Protein AF-A0ABD3TRI9-F1 (afdb_monomer)

Secondary structure (DSSP, 8-state):
-----PPPP-------HHHHHHHHHHHHTS-------PPP-------GGGS-SS-B--TT--STGGGGPBP--------TT--S---GGG-TTTSS---TT---SSHHHHHHHSSS--SS-SEEEETTTEEEEEEE-S-STT-EE-SS-EE-PPPPB---TTT-S--S--BS----HHHHHHHHHHHHT---EEEE----PPP-S-TTSS--SB--------S--

Foldseek 3Di:
DDDDDDDDDDDDDDPDDVVVVVVVVVVVPDPPPPPPDDDPPDDDDDDLVRFAPQWDADPPDPDDDCPRTDAGHQQFQDDLLDADFFALVRRVPPSHGDDQPDDDPALSRVLSSPLPPDRQDQWRFALVRATRAGEAECLDPPWFAPAQDIDDDDDFDDPCPPPDSHDDDGDDDDCDRRNSRHVVCVVVVIHYRYHYDDPDDDDDDDPPPDPDRHPHDRDDDDPDD

Sequence (225 aa):
MVGQKGKKAFLPRWQGSLELTLLLLWLSEWPNILIIGGSPKVNHFIHNQDRPDKAFTTDRAKKTRNANACSGKIFVTVPLDHFGPITPENDPERKLGVLVGETWKDRMECRQWGPHFPHVAGIFGQSEHGAQSVALSGGYEDDEDHGEWFLYTRSGERDLSRNKRINKKQSSETFFKFNVALRVSCRHGYPVRVVRNIVELPYEEDFDKRKITTKARP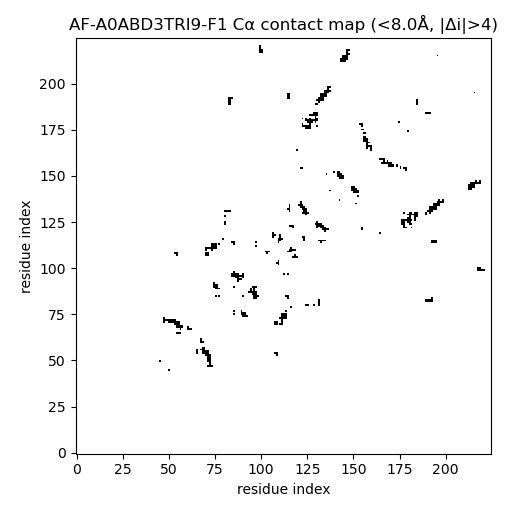CQMNSEY

pLDDT: mean 70.58, std 22.27, range [25.08, 96.69]

Radius of gyration: 26.18 Å; Cα contacts (8 Å, |Δi|>4): 296; chains: 1; bounding box: 77×71×52 Å

Organism: NCBI:txid265156

Nearest PDB structures (foldseek):
  3f8j-assembly1_B  TM=8.862E-01  e=3.479E-09  Mus musculus
  2zo0-assembly1_B  TM=8.859E-01  e=9.805E-09  Mus musculus
  2zkf-assembly1_A  TM=8.721E-01  e=3.580E-08  Mus musculus
  3clz-assembly3_C  TM=8.797E-01  e=4.076E-08  Homo sapiens
  2zkg-assembly3_C  TM=8.264E-01  e=3.454E-07  Mus musculus

Structure (mmCIF, N/CA/C/O backbone):
data_AF-A0ABD3TRI9-F1
#
_entry.id   AF-A0ABD3TRI9-F1
#
loop_
_atom_site.group_PDB
_atom_site.id
_atom_site.type_symbol
_atom_site.label_atom_id
_atom_site.label_alt_id
_atom_site.label_comp_id
_atom_site.label_asym_id
_atom_site.label_entity_id
_atom_site.label_seq_id
_atom_site.pdbx_PDB_ins_code
_atom_site.Cartn_x
_atom_site.Cartn_y
_atom_site.Cartn_z
_atom_site.occupancy
_atom_site.B_iso_or_equiv
_atom_site.auth_seq_id
_atom_site.auth_comp_id
_atom_site.auth_asym_id
_atom_site.auth_atom_id
_atom_site.pdbx_PDB_model_num
ATOM 1 N N . MET A 1 1 ? 54.088 -41.546 12.096 1.00 36.91 1 MET A N 1
ATOM 2 C CA . MET A 1 1 ? 52.663 -41.660 12.490 1.00 36.91 1 MET A CA 1
ATOM 3 C C . MET A 1 1 ? 52.639 -41.574 14.011 1.00 36.91 1 MET A C 1
ATOM 5 O O . MET A 1 1 ? 53.376 -42.333 14.605 1.00 36.91 1 MET A O 1
ATOM 9 N N . VAL A 1 2 ? 51.984 -40.670 14.737 1.00 36.06 2 VAL A N 1
ATOM 10 C CA . VAL A 1 2 ? 50.923 -39.677 14.508 1.00 36.06 2 VAL A CA 1
ATOM 11 C C . VAL A 1 2 ? 51.212 -38.518 15.480 1.00 36.06 2 VAL A C 1
ATOM 13 O O . VAL A 1 2 ? 51.565 -38.765 16.628 1.00 36.06 2 VAL A O 1
ATOM 16 N N . GLY A 1 3 ? 51.084 -37.268 15.028 1.00 32.38 3 GLY A N 1
ATOM 17 C CA . GLY A 1 3 ? 51.191 -36.079 15.880 1.00 32.38 3 GLY A CA 1
ATOM 18 C C . GLY A 1 3 ? 49.830 -35.653 16.439 1.00 32.38 3 GLY A C 1
ATOM 19 O O . GLY A 1 3 ? 48.867 -35.520 15.685 1.00 32.38 3 GLY A O 1
ATOM 20 N N . GLN A 1 4 ? 49.761 -35.398 17.748 1.00 37.22 4 GLN A N 1
ATOM 21 C CA . GLN A 1 4 ? 48.650 -34.701 18.401 1.00 37.22 4 GLN A CA 1
ATOM 22 C C . GLN A 1 4 ? 48.823 -33.180 18.246 1.00 37.22 4 GLN A C 1
ATOM 24 O O . GLN A 1 4 ? 49.848 -32.616 18.624 1.00 37.22 4 GLN A O 1
ATOM 29 N N . LYS A 1 5 ? 47.808 -32.503 17.692 1.00 35.91 5 LYS A N 1
ATOM 30 C CA . LYS A 1 5 ? 47.728 -31.036 17.605 1.00 35.91 5 LYS A CA 1
ATOM 31 C C . LYS A 1 5 ? 47.039 -30.471 18.852 1.00 35.91 5 LYS A C 1
ATOM 33 O O . LYS A 1 5 ? 45.838 -30.660 19.030 1.00 35.91 5 LYS A O 1
ATOM 38 N N . GLY A 1 6 ? 47.784 -29.732 19.674 1.00 39.75 6 GLY A N 1
ATOM 39 C CA . GLY A 1 6 ? 47.247 -28.857 20.720 1.00 39.75 6 GLY A CA 1
ATOM 40 C C . GLY A 1 6 ? 46.870 -27.483 20.155 1.00 39.75 6 GLY A C 1
ATOM 41 O O . GLY A 1 6 ? 47.672 -26.838 19.480 1.00 39.75 6 GLY A O 1
ATOM 42 N N . LYS A 1 7 ? 45.637 -27.043 20.418 1.00 41.78 7 LYS A N 1
ATOM 43 C CA . LYS A 1 7 ? 45.096 -25.722 20.061 1.00 41.78 7 LYS A CA 1
ATOM 44 C C . LYS A 1 7 ? 45.734 -24.649 20.958 1.00 41.78 7 LYS A C 1
ATOM 46 O O . LYS A 1 7 ? 45.674 -24.778 22.176 1.00 41.78 7 LYS A O 1
ATOM 51 N N . LYS A 1 8 ? 46.304 -23.582 20.382 1.00 36.94 8 LYS A N 1
ATOM 52 C CA . LYS A 1 8 ? 46.667 -22.359 21.123 1.00 36.94 8 LYS A CA 1
ATOM 53 C C . LYS A 1 8 ? 45.602 -21.292 20.881 1.00 36.94 8 LYS A C 1
ATOM 55 O O . LYS A 1 8 ? 45.367 -20.903 19.742 1.00 36.94 8 LYS A O 1
ATOM 60 N N . ALA A 1 9 ? 44.961 -20.857 21.961 1.00 35.84 9 ALA A N 1
ATOM 61 C CA . ALA A 1 9 ? 44.093 -19.690 21.991 1.00 35.84 9 ALA A CA 1
ATOM 62 C C . ALA A 1 9 ? 44.936 -18.417 21.807 1.00 35.84 9 ALA A C 1
ATOM 64 O O . ALA A 1 9 ? 45.973 -18.260 22.451 1.00 35.84 9 ALA A O 1
ATOM 65 N N . PHE A 1 10 ? 44.492 -17.525 20.924 1.00 33.84 10 PHE A N 1
ATOM 66 C CA . PHE A 1 10 ? 45.080 -16.205 20.717 1.00 33.84 10 PHE A CA 1
ATOM 67 C C . PHE A 1 10 ? 44.191 -15.193 21.447 1.00 33.84 10 PHE A C 1
ATOM 69 O O . PHE A 1 10 ? 43.083 -14.903 21.002 1.00 33.84 10 PHE A O 1
ATOM 76 N N . LEU A 1 11 ? 44.632 -14.724 22.615 1.00 32.19 11 LEU A N 1
ATOM 77 C CA . LEU A 1 11 ? 43.971 -13.629 23.328 1.00 32.19 11 LEU A CA 1
ATOM 78 C C . LEU A 1 11 ? 44.455 -12.295 22.731 1.00 32.19 11 LEU A C 1
ATOM 80 O O . LEU A 1 11 ? 45.671 -12.098 22.647 1.00 32.19 11 LEU A O 1
ATOM 84 N N . PRO A 1 12 ? 43.562 -11.372 22.328 1.00 41.66 12 PRO A N 1
ATOM 85 C CA . PRO A 1 12 ? 43.971 -10.066 21.833 1.00 41.66 12 PRO A CA 1
ATOM 86 C C . PRO A 1 12 ? 44.437 -9.188 23.002 1.00 41.66 12 PRO A C 1
ATOM 88 O O . PRO A 1 12 ? 43.736 -8.995 23.996 1.00 41.66 12 PRO A O 1
ATOM 91 N N . ARG A 1 13 ? 45.662 -8.674 22.882 1.00 38.28 13 ARG A N 1
ATOM 92 C CA . ARG A 1 13 ? 46.292 -7.757 23.833 1.00 38.28 13 ARG A CA 1
ATOM 93 C C . ARG A 1 13 ? 45.777 -6.342 23.537 1.00 38.28 13 ARG A C 1
ATOM 95 O O . ARG A 1 13 ? 46.071 -5.793 22.482 1.00 38.28 13 ARG A O 1
ATOM 102 N N . TRP A 1 14 ? 44.977 -5.784 24.443 1.00 40.84 14 TRP A N 1
ATOM 103 C CA . TRP A 1 14 ? 44.395 -4.442 24.342 1.00 40.84 14 TRP A CA 1
ATOM 104 C C . TRP A 1 14 ? 45.476 -3.360 24.477 1.00 40.84 14 TRP A C 1
ATOM 106 O O . TRP A 1 14 ? 46.173 -3.302 25.488 1.00 40.84 14 TRP A O 1
ATOM 116 N N . GLN A 1 15 ? 45.603 -2.490 23.474 1.00 47.03 15 GLN A N 1
ATOM 117 C CA . GLN A 1 15 ? 46.560 -1.379 23.438 1.00 47.03 15 GLN A CA 1
ATOM 118 C C . GLN A 1 15 ? 45.775 -0.056 23.422 1.00 47.03 15 GLN A C 1
ATOM 120 O O . GLN A 1 15 ? 45.618 0.586 22.394 1.00 47.03 15 GLN A O 1
ATOM 125 N N . GLY A 1 16 ? 45.189 0.302 24.570 1.00 50.00 16 GLY A N 1
ATOM 126 C CA . GLY A 1 16 ? 44.129 1.319 24.674 1.00 50.00 16 GLY A CA 1
ATOM 127 C C . GLY A 1 16 ? 44.556 2.786 24.819 1.00 50.00 16 GLY A C 1
ATOM 128 O O . GLY A 1 16 ? 43.686 3.636 24.961 1.00 50.00 16 GLY A O 1
ATOM 129 N N . SER A 1 17 ? 45.847 3.133 24.824 1.00 56.19 17 SER A N 1
ATOM 130 C CA . SER A 1 17 ? 46.266 4.513 25.146 1.00 56.19 17 SER A CA 1
ATOM 131 C C . SER A 1 17 ? 46.350 5.463 23.943 1.00 56.19 17 SER A C 1
ATOM 133 O O . SER A 1 17 ? 46.125 6.663 24.105 1.00 56.19 17 SER A O 1
ATOM 135 N N . LEU A 1 18 ? 46.649 4.951 22.744 1.00 53.75 18 LEU A N 1
ATOM 136 C CA . LEU A 1 18 ? 46.867 5.773 21.542 1.00 53.75 18 LEU A CA 1
ATOM 137 C C . LEU A 1 18 ? 45.573 6.104 20.780 1.00 53.75 18 LEU A C 1
ATOM 139 O O . LEU A 1 18 ? 45.444 7.196 20.233 1.00 53.75 18 LEU A O 1
ATOM 143 N N . GLU A 1 19 ? 44.579 5.212 20.781 1.00 58.56 19 GLU A N 1
ATOM 144 C CA . GLU A 1 19 ? 43.295 5.493 20.115 1.00 58.56 19 GLU A CA 1
ATOM 145 C C . GLU A 1 19 ? 42.462 6.537 20.869 1.00 58.56 19 GLU A C 1
ATOM 147 O O . GLU A 1 19 ? 41.841 7.406 20.258 1.00 58.56 19 GLU A O 1
ATOM 152 N N . LEU A 1 20 ? 42.512 6.514 22.206 1.00 53.94 20 LEU A N 1
ATOM 153 C CA . LEU A 1 20 ? 41.831 7.500 23.049 1.00 53.94 20 LEU A CA 1
ATOM 154 C C . LEU A 1 20 ? 42.401 8.913 22.869 1.00 53.94 20 LEU A C 1
ATOM 156 O O . LEU A 1 20 ? 41.651 9.886 22.897 1.00 53.94 20 LEU A O 1
ATOM 160 N N . THR A 1 21 ? 43.709 9.041 22.642 1.00 59.25 21 THR A N 1
ATOM 161 C CA . THR A 1 21 ? 44.351 10.344 22.413 1.00 59.25 21 THR A CA 1
ATOM 162 C C . THR A 1 21 ? 44.007 10.922 21.040 1.00 59.25 21 THR A C 1
ATOM 164 O O . THR A 1 21 ? 43.740 12.119 20.950 1.00 59.25 21 THR A O 1
ATOM 167 N N . LEU A 1 22 ? 43.918 10.091 19.996 1.00 60.22 22 LEU A N 1
ATOM 168 C CA . LEU A 1 22 ? 43.470 10.514 18.661 1.00 60.22 22 LEU A CA 1
ATOM 169 C C . LEU A 1 22 ? 42.000 10.960 18.643 1.00 60.22 22 LEU A C 1
ATOM 171 O O . LEU A 1 22 ? 41.680 11.974 18.023 1.00 60.22 22 LEU A O 1
ATOM 175 N N . LEU A 1 23 ? 41.116 10.260 19.364 1.00 57.50 23 LEU A N 1
ATOM 176 C CA . LEU A 1 23 ? 39.707 10.648 19.483 1.00 57.50 23 LEU A CA 1
ATOM 177 C C . LEU A 1 23 ? 39.544 12.002 20.196 1.00 57.50 23 LEU A C 1
ATOM 179 O O . LEU A 1 23 ? 38.743 12.833 19.772 1.00 57.50 23 LEU A O 1
ATOM 183 N N . LEU A 1 24 ? 40.319 12.246 21.257 1.00 60.00 24 LEU A N 1
ATOM 184 C CA . LEU A 1 24 ? 40.271 13.502 22.013 1.00 60.00 24 LEU A CA 1
ATOM 185 C C . LEU A 1 24 ? 40.826 14.692 21.216 1.00 60.00 24 LEU A C 1
ATOM 187 O O . LEU A 1 24 ? 40.251 15.777 21.275 1.00 60.00 24 LEU A O 1
ATOM 191 N N . LEU A 1 25 ? 41.889 14.487 20.432 1.00 61.91 25 LEU A N 1
ATOM 192 C CA . LEU A 1 25 ? 42.424 15.509 19.525 1.00 61.91 25 LEU A CA 1
ATOM 193 C C . LEU A 1 25 ? 41.420 15.862 18.422 1.00 61.91 25 LEU A C 1
ATOM 195 O O . LEU A 1 25 ? 41.160 17.043 18.201 1.00 61.91 25 LEU A O 1
ATOM 199 N N . TRP A 1 26 ? 40.771 14.860 17.817 1.00 58.47 26 TRP A N 1
ATOM 200 C CA . TRP A 1 26 ? 39.740 15.082 16.798 1.00 58.47 26 TRP A CA 1
ATOM 201 C C . TRP A 1 26 ? 38.535 15.872 17.329 1.00 58.47 26 TRP A C 1
ATOM 203 O O . TRP A 1 26 ? 37.991 16.715 16.622 1.00 58.47 26 TRP A O 1
ATOM 213 N N . LEU A 1 27 ? 38.140 15.655 18.587 1.00 54.22 27 LEU A N 1
ATOM 214 C CA . LEU A 1 27 ? 37.053 16.408 19.226 1.00 54.22 27 LEU A CA 1
ATOM 215 C C . LEU A 1 27 ? 37.447 17.846 19.604 1.00 54.22 27 LEU A C 1
ATOM 217 O O . LEU A 1 27 ? 36.570 18.701 19.712 1.00 54.22 27 LEU A O 1
ATOM 221 N N . SER A 1 28 ? 38.740 18.129 19.791 1.00 57.16 28 SER A N 1
ATOM 222 C CA . SER A 1 28 ? 39.232 19.458 20.184 1.00 57.16 28 SER A CA 1
ATOM 223 C C . SER A 1 28 ? 39.309 20.469 19.032 1.00 57.16 28 SER A C 1
ATOM 225 O O . SER A 1 28 ? 39.333 21.673 19.279 1.00 57.16 28 SER A O 1
ATOM 227 N N . GLU A 1 29 ? 39.298 19.997 17.780 1.00 55.62 29 GLU A N 1
ATOM 228 C CA . GLU A 1 29 ? 39.375 20.839 16.575 1.00 55.62 29 GLU A CA 1
ATOM 229 C C . GLU A 1 29 ? 38.000 21.230 16.003 1.00 55.62 29 GLU A C 1
ATOM 231 O O . GLU A 1 29 ? 37.915 21.915 14.981 1.00 55.62 29 GLU A O 1
ATOM 236 N N . TRP A 1 30 ? 36.899 20.837 16.652 1.00 46.50 30 TRP A N 1
ATOM 237 C CA . TRP A 1 30 ? 35.572 21.288 16.241 1.00 46.50 30 TRP A CA 1
ATOM 238 C C . TRP A 1 30 ? 35.340 22.733 16.706 1.00 46.50 30 TRP A C 1
ATOM 240 O O . TRP A 1 30 ? 35.434 23.014 17.903 1.00 46.50 30 TRP A O 1
ATOM 250 N N . PRO A 1 31 ? 35.003 23.672 15.801 1.00 49.00 31 PRO A N 1
ATOM 251 C CA . PRO A 1 31 ? 34.647 25.022 16.205 1.00 49.00 31 PRO A CA 1
ATOM 252 C C . PRO A 1 31 ? 33.438 24.964 17.142 1.00 49.00 31 PRO A C 1
ATOM 254 O O . PRO A 1 31 ? 32.473 24.247 16.873 1.00 49.00 31 PRO A O 1
ATOM 257 N N . ASN A 1 32 ? 33.492 25.734 18.232 1.00 48.03 32 ASN A N 1
ATOM 258 C CA . ASN A 1 32 ? 32.374 25.948 19.146 1.00 48.03 32 ASN A CA 1
ATOM 259 C C . ASN A 1 32 ? 31.179 26.504 18.360 1.00 48.03 32 ASN A C 1
ATOM 261 O O . ASN A 1 32 ? 31.029 27.716 18.194 1.00 48.03 32 ASN A O 1
ATOM 265 N N . ILE A 1 33 ? 30.327 25.614 17.852 1.00 47.31 33 ILE A N 1
ATOM 266 C CA . ILE A 1 33 ? 29.024 25.975 17.316 1.00 47.31 33 ILE A CA 1
ATOM 267 C C . ILE A 1 33 ? 28.247 26.499 18.515 1.00 47.31 33 ILE A C 1
ATOM 269 O O . ILE A 1 33 ? 27.823 25.731 19.377 1.00 47.31 33 ILE A O 1
ATOM 273 N N . LEU A 1 34 ? 28.098 27.822 18.586 1.00 41.25 34 LEU A N 1
ATOM 274 C CA . LEU A 1 34 ? 27.141 28.469 19.470 1.00 41.25 34 LEU A CA 1
ATOM 275 C C . LEU A 1 34 ? 25.786 27.804 19.223 1.00 41.25 34 LEU A C 1
ATOM 277 O O . LEU A 1 34 ? 25.145 28.031 18.195 1.00 41.25 34 LEU A O 1
ATOM 281 N N . ILE A 1 35 ? 25.373 26.941 20.152 1.00 47.19 35 ILE A N 1
ATOM 282 C CA . ILE A 1 35 ? 24.029 26.381 20.190 1.00 47.19 35 ILE A CA 1
ATOM 283 C C . ILE A 1 35 ? 23.118 27.566 20.494 1.00 47.19 35 ILE A C 1
ATOM 285 O O . ILE A 1 35 ? 22.899 27.928 21.648 1.00 47.19 35 ILE A O 1
ATOM 289 N N . ILE A 1 36 ? 22.626 28.222 19.443 1.00 46.78 36 ILE A N 1
ATOM 290 C CA . ILE A 1 36 ? 21.502 29.144 19.550 1.00 46.78 36 ILE A CA 1
ATOM 291 C C . ILE A 1 36 ? 20.372 28.301 20.134 1.00 46.78 36 ILE A C 1
ATOM 293 O O . ILE A 1 36 ? 19.879 27.383 19.477 1.00 46.78 36 ILE A O 1
ATOM 297 N N . GLY A 1 37 ? 20.040 28.563 21.399 1.00 45.16 37 GLY A N 1
ATOM 298 C CA . GLY A 1 37 ? 19.024 27.857 22.168 1.00 45.16 37 GLY A CA 1
ATOM 299 C C . GLY A 1 37 ? 17.645 28.013 21.540 1.00 45.16 37 G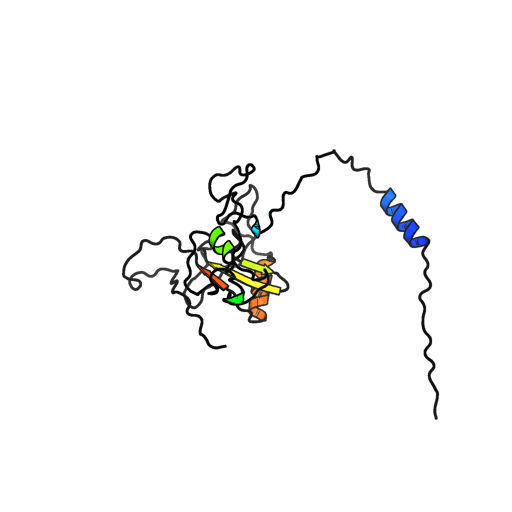LY A C 1
ATOM 300 O O . GLY A 1 37 ? 16.835 28.823 21.977 1.00 45.16 37 GLY A O 1
ATOM 301 N N . GLY A 1 38 ? 17.368 27.233 20.499 1.00 50.12 38 GLY A N 1
ATOM 302 C CA . GLY A 1 38 ? 16.009 26.913 20.107 1.00 50.12 38 GLY A CA 1
ATOM 303 C C . GLY A 1 38 ? 15.425 26.010 21.183 1.00 50.12 38 GLY A C 1
ATOM 304 O O . GLY A 1 38 ? 16.055 25.025 21.570 1.00 50.12 38 GLY A O 1
ATOM 305 N N . SER A 1 39 ? 14.234 26.338 21.679 1.00 52.91 39 SER A N 1
ATOM 306 C CA . SER A 1 39 ? 13.505 25.443 22.573 1.00 52.91 39 SER A CA 1
ATOM 307 C C . SER A 1 39 ? 13.427 24.040 21.952 1.00 52.91 39 SER A C 1
ATOM 309 O O . SER A 1 39 ? 13.237 23.917 20.732 1.00 52.91 39 SER A O 1
ATOM 311 N N . PRO A 1 40 ? 13.604 22.966 22.746 1.00 58.22 40 PRO A N 1
ATOM 312 C CA . PRO A 1 40 ? 13.516 21.613 22.222 1.00 58.22 40 PRO A CA 1
ATOM 313 C C . PRO A 1 40 ? 12.154 21.448 21.548 1.00 58.22 40 PRO A C 1
ATOM 315 O 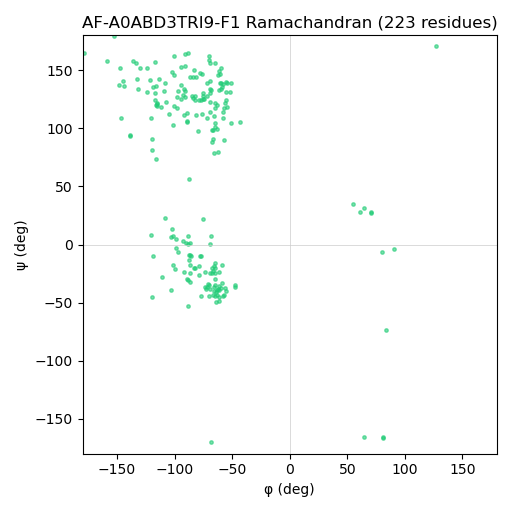O . PRO A 1 40 ? 11.107 21.675 22.155 1.00 58.22 40 PRO A O 1
ATOM 318 N N . LYS A 1 41 ? 12.165 21.105 20.256 1.00 59.53 41 LYS A N 1
ATOM 319 C CA . LYS A 1 41 ? 10.935 20.862 19.502 1.00 59.53 41 LYS A CA 1
ATOM 320 C C . LYS A 1 41 ? 10.253 19.639 20.106 1.00 59.53 41 LYS A C 1
ATOM 322 O O . LYS A 1 41 ? 10.650 18.510 19.834 1.00 59.53 41 LYS A O 1
ATOM 327 N N . VAL A 1 42 ? 9.231 19.873 20.924 1.00 70.06 42 VAL A N 1
ATOM 328 C CA . VAL A 1 42 ? 8.395 18.810 21.481 1.00 70.06 42 VAL A CA 1
ATOM 329 C C . VAL A 1 42 ? 7.644 18.146 20.326 1.00 70.06 42 VAL A C 1
ATOM 331 O O . VAL A 1 42 ? 6.782 18.748 19.671 1.00 70.06 42 VAL A O 1
ATOM 334 N N . ASN A 1 43 ? 8.018 16.902 20.037 1.00 65.25 43 ASN A N 1
ATOM 335 C CA . ASN A 1 43 ? 7.344 16.061 19.060 1.00 65.25 43 ASN A CA 1
ATOM 336 C C . ASN A 1 43 ? 6.233 15.296 19.782 1.00 65.25 43 ASN A C 1
ATOM 338 O O . ASN A 1 43 ? 6.503 14.360 20.526 1.00 65.25 43 ASN A O 1
ATOM 342 N N . HIS A 1 44 ? 4.982 15.701 19.571 1.00 72.75 44 HIS A N 1
ATOM 343 C CA . HIS A 1 44 ? 3.831 14.957 20.075 1.00 72.75 44 HIS A CA 1
ATOM 344 C C . HIS A 1 44 ? 3.613 13.723 19.194 1.00 72.75 44 HIS A C 1
ATOM 346 O O . HIS A 1 44 ? 3.282 13.848 18.013 1.00 72.75 44 HIS A O 1
ATOM 352 N N . PHE A 1 45 ? 3.834 12.538 19.760 1.00 81.12 45 PHE A N 1
ATOM 353 C CA . PHE A 1 45 ? 3.522 11.263 19.124 1.00 81.12 45 PHE A CA 1
ATOM 354 C C . PHE A 1 45 ? 2.163 10.768 19.624 1.00 81.12 45 PHE A C 1
ATOM 356 O O . PHE A 1 45 ? 1.914 10.768 20.825 1.00 81.12 45 PHE A O 1
ATOM 363 N N . ILE A 1 46 ? 1.290 10.358 18.701 1.00 83.75 46 ILE A N 1
ATOM 364 C CA . ILE A 1 46 ? -0.034 9.801 19.010 1.00 83.75 46 ILE A CA 1
ATOM 365 C C . ILE A 1 46 ? -0.013 8.320 18.629 1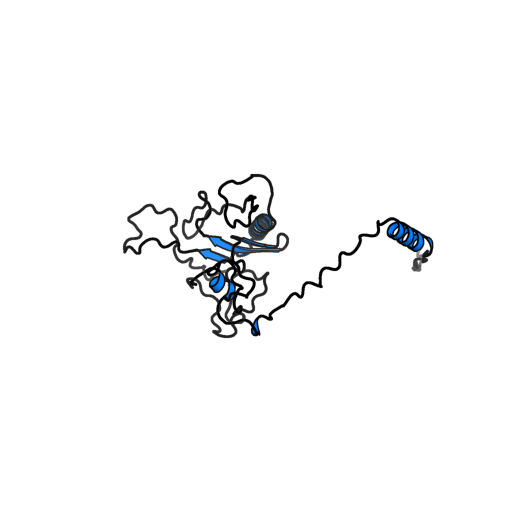.00 83.75 46 ILE A C 1
ATOM 367 O O . ILE A 1 46 ? 0.176 7.990 17.444 1.00 83.75 46 ILE A O 1
ATOM 371 N N . HIS A 1 47 ? -0.208 7.447 19.623 1.00 88.12 47 HIS A N 1
ATOM 372 C CA . HIS A 1 47 ? -0.365 6.010 19.404 1.00 88.12 47 HIS A CA 1
ATOM 373 C C . HIS A 1 47 ? -1.597 5.737 18.547 1.00 88.12 47 HIS A C 1
ATOM 375 O O . HIS A 1 47 ? -2.569 6.481 18.581 1.00 88.12 47 HIS A O 1
ATOM 381 N N . ASN A 1 48 ? -1.565 4.664 17.753 1.00 90.88 48 ASN A N 1
ATOM 382 C CA . ASN A 1 48 ? -2.646 4.366 16.814 1.00 90.88 48 ASN A CA 1
ATOM 383 C C . ASN A 1 48 ? -4.023 4.247 17.492 1.00 90.88 48 ASN A C 1
ATOM 385 O O . ASN A 1 48 ? -5.000 4.715 16.924 1.00 90.88 48 ASN A O 1
ATOM 389 N N . GLN A 1 49 ? -4.078 3.678 18.700 1.00 88.12 49 GLN A N 1
ATOM 390 C CA . GLN A 1 49 ? -5.328 3.485 19.446 1.00 88.12 49 GLN A CA 1
ATOM 391 C C . GLN A 1 49 ? -5.948 4.792 19.946 1.00 88.12 49 GLN A C 1
ATOM 393 O O . GLN A 1 49 ? -7.160 4.864 20.102 1.00 88.12 49 GLN A O 1
ATOM 398 N N . ASP A 1 50 ? -5.131 5.830 20.124 1.00 91.31 50 ASP A N 1
ATOM 399 C CA . ASP A 1 50 ? -5.582 7.148 20.575 1.00 91.31 50 ASP A CA 1
ATOM 400 C C . ASP A 1 50 ? -5.957 8.059 19.395 1.00 91.31 50 ASP A C 1
ATOM 402 O O . ASP A 1 50 ? -6.291 9.232 19.575 1.00 91.31 50 ASP A O 1
ATOM 406 N N . ARG A 1 51 ? -5.853 7.559 18.155 1.00 90.62 51 ARG A N 1
ATOM 407 C CA . ARG A 1 51 ? -6.235 8.321 16.964 1.00 90.62 51 ARG A CA 1
ATOM 408 C C . ARG A 1 51 ? -7.746 8.256 16.762 1.00 90.62 51 ARG A C 1
ATOM 410 O O . ARG A 1 51 ? -8.336 7.199 16.953 1.00 90.62 51 ARG A O 1
ATOM 417 N N . PRO A 1 52 ? -8.363 9.345 16.275 1.00 92.12 52 PRO A N 1
ATOM 418 C CA . PRO A 1 52 ? -9.758 9.307 15.862 1.00 92.12 52 PRO A CA 1
ATOM 419 C C . PRO A 1 52 ? -9.952 8.382 14.653 1.00 92.12 52 PRO A C 1
ATOM 421 O O . PRO A 1 52 ? -9.041 8.196 13.841 1.00 92.12 52 PRO A O 1
ATOM 424 N N . ASP A 1 53 ? -11.174 7.881 14.478 1.00 90.50 53 ASP A N 1
ATOM 425 C CA . ASP A 1 53 ? -11.538 6.981 13.372 1.00 90.50 53 ASP A CA 1
ATOM 426 C C . ASP A 1 53 ? -11.438 7.629 11.990 1.00 90.50 53 ASP A C 1
ATOM 428 O O . ASP A 1 53 ? -11.363 6.939 10.979 1.00 90.50 53 ASP A O 1
ATOM 432 N N . LYS A 1 54 ? -11.445 8.961 11.916 1.00 89.00 54 LYS A N 1
ATOM 433 C CA . LYS A 1 54 ? -11.337 9.713 10.661 1.00 89.00 54 LYS A CA 1
ATOM 434 C C . LYS A 1 54 ? -10.074 10.560 10.647 1.00 89.00 54 LYS A C 1
ATOM 436 O O . LYS A 1 54 ? -9.536 10.928 11.689 1.00 89.00 54 LYS A O 1
ATOM 441 N N . ALA A 1 55 ? -9.617 10.902 9.444 1.00 85.56 55 ALA A N 1
ATOM 442 C CA . ALA A 1 55 ? -8.547 11.875 9.271 1.00 85.56 55 ALA A CA 1
ATOM 443 C C . ALA A 1 55 ? -8.896 13.203 9.968 1.00 85.56 55 ALA A C 1
ATOM 445 O O . ALA A 1 55 ? -10.035 13.667 9.911 1.00 85.56 55 ALA A O 1
ATOM 446 N N . PHE A 1 56 ? -7.904 13.812 10.613 1.00 84.94 56 PHE A N 1
ATOM 447 C CA . PHE A 1 56 ? -8.084 15.001 11.446 1.00 84.94 56 PHE A CA 1
ATOM 448 C C . PHE A 1 56 ? -7.021 16.054 11.138 1.00 84.94 56 PHE A C 1
ATOM 450 O O . PHE A 1 56 ? -5.936 15.746 10.645 1.00 84.94 56 PHE A O 1
ATOM 457 N N . THR A 1 57 ? -7.313 17.317 11.426 1.00 83.06 57 THR A N 1
ATOM 458 C CA . THR A 1 57 ? -6.352 18.420 11.303 1.00 83.06 57 THR A CA 1
ATOM 459 C C . THR A 1 57 ? -5.809 18.804 12.673 1.00 83.06 57 THR A C 1
ATOM 461 O O . THR A 1 57 ? -6.513 18.699 13.670 1.00 83.06 57 THR A O 1
ATOM 464 N N . THR A 1 58 ? -4.559 19.259 12.723 1.00 79.62 58 THR A N 1
ATOM 465 C CA . THR A 1 58 ? -3.954 19.824 13.942 1.00 79.62 58 THR A CA 1
ATOM 466 C C . THR A 1 58 ? -3.959 21.347 13.870 1.00 79.62 58 THR A C 1
ATOM 468 O O . THR A 1 58 ? -4.013 21.898 12.772 1.00 79.62 58 THR A O 1
ATOM 471 N N . ASP A 1 59 ? -3.785 22.034 14.999 1.00 76.88 59 ASP A N 1
ATOM 472 C CA . ASP A 1 59 ? -3.700 23.508 15.050 1.00 76.88 59 ASP A CA 1
ATOM 473 C C . ASP A 1 59 ? -2.554 24.081 14.192 1.00 76.88 59 ASP A C 1
ATOM 475 O O . ASP A 1 59 ? -2.540 25.251 13.820 1.00 76.88 59 ASP A O 1
ATOM 479 N N . ARG A 1 60 ? -1.581 23.237 13.818 1.00 72.38 60 ARG A N 1
ATOM 480 C CA . ARG A 1 60 ? -0.470 23.585 12.917 1.00 72.38 60 ARG A CA 1
ATOM 481 C C . ARG A 1 60 ? -0.879 23.602 11.436 1.00 72.38 60 ARG A C 1
ATOM 483 O O . ARG A 1 60 ? -0.081 24.005 10.581 1.00 72.38 60 ARG A O 1
ATOM 490 N N . ALA A 1 61 ? -2.073 23.120 11.091 1.00 74.19 61 ALA A N 1
ATOM 491 C CA . ALA A 1 61 ? -2.537 23.002 9.716 1.00 74.19 61 ALA A CA 1
ATOM 492 C C . ALA A 1 61 ? -2.859 24.382 9.118 1.00 74.19 61 ALA A C 1
ATOM 494 O O . ALA A 1 61 ? -3.855 25.012 9.439 1.00 74.19 61 ALA A O 1
ATOM 495 N N . LYS A 1 62 ? -2.012 24.837 8.188 1.00 70.25 62 LYS A N 1
ATOM 496 C CA . LYS A 1 62 ? -2.189 26.117 7.474 1.00 70.25 62 LYS A CA 1
ATOM 497 C C . LYS A 1 62 ? -3.068 26.030 6.221 1.00 70.25 62 LYS A C 1
ATOM 499 O O . LYS A 1 62 ? -3.477 27.056 5.694 1.00 70.25 62 LYS A O 1
ATOM 504 N N . LYS A 1 63 ? -3.285 24.824 5.686 1.00 67.62 63 LYS A N 1
ATOM 505 C CA . LYS A 1 63 ? -4.088 24.594 4.475 1.00 67.62 63 LYS A CA 1
ATOM 506 C C . LYS A 1 63 ? -5.406 23.939 4.858 1.00 67.62 63 LYS A C 1
ATOM 508 O O . LYS A 1 63 ? -5.417 23.034 5.687 1.00 67.62 63 LYS A O 1
ATOM 513 N N . THR A 1 64 ? -6.479 24.384 4.218 1.00 57.28 64 THR A N 1
ATOM 514 C CA . THR A 1 64 ? -7.823 23.838 4.398 1.00 57.28 64 THR A CA 1
ATOM 515 C C . THR A 1 64 ? -7.942 22.430 3.794 1.00 57.28 64 THR A C 1
ATOM 517 O O . THR A 1 64 ? -7.168 22.048 2.909 1.00 57.28 64 THR A O 1
ATOM 520 N N . ARG A 1 65 ? -8.937 21.661 4.265 1.00 66.06 65 ARG A N 1
ATOM 521 C CA . ARG A 1 65 ? -9.228 20.264 3.867 1.00 66.06 65 ARG A CA 1
ATOM 522 C C . ARG A 1 65 ? -8.116 19.265 4.241 1.00 66.06 65 ARG A C 1
ATOM 524 O O . ARG A 1 65 ? -7.196 19.574 4.994 1.00 66.06 65 ARG A O 1
ATOM 531 N N . ASN A 1 66 ? -8.172 18.064 3.660 1.00 64.56 66 ASN A N 1
ATOM 532 C CA . ASN A 1 66 ? -7.245 16.953 3.912 1.00 64.56 66 ASN A CA 1
ATOM 533 C C . ASN A 1 66 ? -5.811 17.195 3.403 1.00 64.56 66 ASN A C 1
ATOM 535 O O . ASN A 1 66 ? -4.971 16.299 3.453 1.00 64.56 66 ASN A O 1
ATOM 539 N N . ALA A 1 67 ? -5.489 18.406 2.931 1.00 62.66 67 ALA A N 1
ATOM 540 C CA . ALA A 1 67 ? -4.145 18.741 2.491 1.00 62.66 67 ALA A CA 1
ATOM 541 C C . ALA A 1 67 ? -3.147 18.606 3.649 1.00 62.66 67 ALA A C 1
ATOM 543 O O . ALA A 1 67 ? -2.136 17.931 3.492 1.00 62.66 67 ALA A O 1
ATOM 544 N N . ASN A 1 68 ? -3.437 19.177 4.816 1.00 70.12 68 ASN A N 1
ATOM 545 C CA . ASN A 1 68 ? -2.560 19.103 5.988 1.00 70.12 68 ASN A CA 1
ATOM 546 C C . ASN A 1 68 ? -3.132 18.188 7.085 1.00 70.12 68 ASN A C 1
ATOM 548 O O . ASN A 1 68 ? -2.796 18.355 8.256 1.00 70.12 68 ASN A O 1
ATOM 552 N N . ALA A 1 69 ? -4.009 17.250 6.712 1.00 78.38 69 ALA A N 1
ATOM 553 C CA . ALA A 1 69 ? -4.597 16.311 7.655 1.00 78.38 69 ALA A CA 1
ATOM 554 C C . ALA A 1 69 ? -3.612 15.202 8.046 1.00 78.38 69 ALA A C 1
ATOM 556 O O . ALA A 1 69 ? -2.793 14.740 7.248 1.00 78.38 69 ALA A O 1
ATOM 557 N N . CYS A 1 70 ? -3.733 14.763 9.290 1.00 82.19 70 CYS A N 1
ATOM 558 C CA . CYS A 1 70 ? -3.146 13.547 9.808 1.00 82.19 70 CYS A CA 1
ATOM 559 C C . CYS A 1 70 ? -4.099 12.373 9.548 1.00 82.19 70 CYS A C 1
ATOM 561 O O . CYS A 1 70 ? -5.319 12.509 9.630 1.00 82.19 70 CYS A O 1
ATOM 563 N N . SER A 1 71 ? -3.524 11.206 9.254 1.00 85.31 71 SER A N 1
ATOM 564 C CA . SER A 1 71 ? -4.270 9.947 9.168 1.00 85.31 71 SER A CA 1
ATOM 565 C C . SER A 1 71 ? -4.979 9.653 10.488 1.00 85.31 71 SER A C 1
ATOM 567 O O . SER A 1 71 ? -4.349 9.778 11.546 1.00 85.31 71 SER A O 1
ATOM 569 N N . GLY A 1 72 ? -6.224 9.184 10.401 1.00 91.00 72 GLY A N 1
ATOM 570 C CA . GLY A 1 72 ? -6.929 8.565 11.522 1.00 91.00 72 GLY A CA 1
ATOM 571 C C . GLY A 1 72 ? -6.316 7.218 11.922 1.00 91.00 72 GLY A C 1
ATOM 572 O O . GLY A 1 72 ? -5.225 6.856 11.452 1.00 91.00 72 GLY A O 1
ATOM 573 N N . LYS A 1 73 ? -7.022 6.497 12.796 1.00 94.25 73 LYS A N 1
ATOM 574 C CA . LYS A 1 73 ? -6.687 5.148 13.272 1.00 94.25 73 LYS A CA 1
ATOM 575 C C . LYS A 1 73 ? -6.519 4.182 12.099 1.00 94.25 73 LYS A C 1
ATOM 577 O O . LYS A 1 73 ? -7.355 4.140 11.203 1.00 94.25 73 LYS A O 1
ATOM 582 N N . ILE A 1 74 ? -5.429 3.423 12.091 1.00 94.94 74 ILE A N 1
ATOM 583 C CA . ILE A 1 74 ? -5.250 2.273 11.201 1.00 94.94 74 ILE A CA 1
ATOM 584 C C . ILE A 1 74 ? -6.038 1.105 11.799 1.00 94.94 74 ILE A C 1
ATOM 586 O O . ILE A 1 74 ? -5.824 0.771 12.965 1.00 94.94 74 ILE A O 1
ATOM 590 N N . PHE A 1 75 ? -6.947 0.522 11.022 1.00 95.06 75 PHE A N 1
ATOM 591 C CA . PHE A 1 75 ? -7.854 -0.540 11.466 1.00 95.06 75 PHE A CA 1
ATOM 592 C C . PHE A 1 75 ? -7.241 -1.933 11.339 1.00 95.06 75 PHE A C 1
ATOM 594 O O . PHE A 1 75 ? -7.608 -2.836 12.081 1.00 95.06 75 PHE A O 1
ATOM 601 N N . VAL A 1 76 ? -6.275 -2.093 10.436 1.00 95.69 76 VAL A N 1
ATOM 602 C CA . VAL A 1 76 ? -5.600 -3.369 10.197 1.00 95.69 76 VAL A CA 1
ATOM 603 C C . VAL A 1 76 ? -4.305 -3.496 10.989 1.00 95.69 76 VAL A C 1
ATOM 605 O O . VAL A 1 76 ? -3.637 -2.504 11.288 1.00 95.69 76 VAL A O 1
ATOM 608 N N . THR A 1 77 ? -3.918 -4.732 11.290 1.00 96.25 77 THR A N 1
ATOM 609 C CA . THR A 1 77 ? -2.712 -5.046 12.074 1.00 96.25 77 THR A CA 1
ATOM 610 C C . THR A 1 77 ? -1.539 -5.534 11.228 1.00 96.25 77 THR A C 1
ATOM 612 O O . THR A 1 77 ? -0.514 -5.922 11.786 1.00 96.25 77 THR A O 1
ATOM 615 N N . VAL A 1 78 ? -1.658 -5.503 9.895 1.00 95.81 78 VAL A N 1
ATOM 616 C CA . VAL A 1 78 ? -0.560 -5.909 9.007 1.00 95.81 78 VAL A CA 1
ATOM 617 C C . VAL A 1 78 ? 0.684 -5.040 9.219 1.00 95.81 78 VAL A C 1
ATOM 619 O O . VAL A 1 78 ? 0.568 -3.813 9.350 1.00 95.81 78 VAL A O 1
ATOM 622 N N . PRO A 1 79 ? 1.891 -5.633 9.212 1.00 95.44 79 PRO A N 1
ATOM 623 C CA . PRO A 1 79 ? 3.116 -4.856 9.261 1.00 95.44 79 PRO A CA 1
ATOM 624 C C . PRO A 1 79 ? 3.336 -4.086 7.946 1.00 95.44 79 PRO A C 1
ATOM 626 O O . PRO A 1 79 ? 2.743 -4.370 6.902 1.00 95.44 79 PRO A O 1
ATOM 629 N N . LEU A 1 80 ? 4.199 -3.068 7.987 1.00 93.75 80 LEU A N 1
ATOM 630 C CA . LEU A 1 80 ? 4.460 -2.191 6.835 1.00 93.75 80 LEU A CA 1
ATOM 631 C C . LEU A 1 80 ? 5.141 -2.913 5.662 1.00 93.75 80 LEU A C 1
ATOM 633 O O . LEU A 1 80 ? 5.133 -2.413 4.543 1.00 93.75 80 LEU A O 1
ATOM 637 N N . ASP A 1 81 ? 5.746 -4.061 5.910 1.00 94.94 81 ASP A N 1
ATOM 638 C CA . ASP A 1 81 ? 6.449 -4.891 4.940 1.00 94.94 81 ASP A CA 1
ATOM 639 C C . ASP A 1 81 ? 5.618 -6.101 4.469 1.00 94.94 81 ASP A C 1
ATOM 641 O O . ASP A 1 81 ? 6.118 -6.924 3.701 1.00 94.94 81 ASP A O 1
ATOM 645 N N . HIS A 1 82 ? 4.337 -6.169 4.864 1.00 96.00 82 HIS A N 1
ATOM 646 C CA . HIS A 1 82 ? 3.397 -7.236 4.511 1.00 96.00 82 HIS A CA 1
ATOM 647 C C . HIS A 1 82 ? 3.115 -7.310 3.007 1.00 96.00 82 HIS A C 1
ATOM 649 O O . HIS A 1 82 ? 2.558 -6.372 2.413 1.00 96.00 82 HIS A O 1
ATOM 655 N N . PHE A 1 83 ? 3.427 -8.458 2.410 1.00 95.31 83 PHE A N 1
ATOM 656 C CA . PHE A 1 83 ? 3.084 -8.800 1.031 1.00 95.31 83 PHE A CA 1
ATOM 657 C C . PHE A 1 83 ? 1.734 -9.515 0.942 1.00 95.31 83 PHE A C 1
ATOM 659 O O . PHE A 1 83 ? 1.313 -10.200 1.868 1.00 95.31 83 PHE A O 1
ATOM 666 N N . GLY A 1 84 ? 1.071 -9.388 -0.208 1.00 94.50 84 GLY A N 1
ATOM 667 C CA . GLY A 1 84 ? -0.162 -10.124 -0.486 1.00 94.50 84 GLY A CA 1
ATOM 668 C C . GLY A 1 84 ? -1.418 -9.501 0.139 1.00 94.50 84 GLY A C 1
ATOM 669 O O . GLY A 1 84 ? -1.398 -8.320 0.513 1.00 94.50 84 GLY A O 1
ATOM 670 N N . PRO A 1 85 ? -2.534 -10.251 0.176 1.00 94.69 85 PRO A N 1
ATOM 671 C CA . PRO A 1 85 ? -3.818 -9.762 0.666 1.00 94.69 85 PRO A CA 1
ATOM 672 C C . PRO A 1 85 ? -3.805 -9.516 2.179 1.00 94.69 85 PRO A C 1
ATOM 674 O O . PRO A 1 85 ? -3.005 -10.087 2.922 1.00 94.69 85 PRO A O 1
ATOM 677 N N . ILE A 1 86 ? -4.705 -8.647 2.636 1.00 95.38 86 ILE A N 1
ATOM 678 C CA . ILE A 1 86 ? -4.953 -8.430 4.063 1.00 95.38 86 ILE A CA 1
ATOM 679 C C . ILE A 1 86 ? -6.072 -9.382 4.460 1.00 95.38 86 ILE A C 1
ATOM 681 O O . ILE A 1 86 ? -7.201 -9.235 4.002 1.00 95.38 86 ILE A O 1
ATOM 685 N N . THR A 1 87 ? -5.735 -10.375 5.268 1.00 95.56 87 THR A N 1
ATOM 686 C CA . THR A 1 87 ? -6.622 -11.482 5.634 1.00 95.56 87 THR A CA 1
ATOM 687 C C . THR A 1 87 ? -7.468 -11.160 6.878 1.00 95.56 87 THR A C 1
ATOM 689 O O . THR A 1 87 ? -7.138 -10.211 7.601 1.00 95.56 87 THR A O 1
ATOM 692 N N . PRO A 1 88 ? -8.535 -11.935 7.165 1.00 96.19 88 PRO A N 1
ATOM 693 C CA . PRO A 1 88 ? -9.358 -11.801 8.373 1.00 96.19 88 PRO A CA 1
ATOM 694 C C . PRO A 1 88 ? -8.590 -11.684 9.691 1.00 96.19 88 PRO A C 1
ATOM 696 O O . PRO A 1 88 ? -9.006 -10.949 10.582 1.00 96.19 88 PRO A O 1
ATOM 699 N N . GLU A 1 89 ? -7.455 -12.370 9.824 1.00 96.38 89 GLU A N 1
ATOM 700 C CA . GLU A 1 89 ? -6.643 -12.360 11.048 1.00 96.38 89 GLU A CA 1
ATOM 701 C C . GLU A 1 89 ? -6.017 -10.987 11.313 1.00 96.38 89 GLU A C 1
ATOM 703 O O . GLU A 1 89 ? -5.683 -10.664 12.451 1.00 96.38 89 GLU A O 1
ATOM 708 N N . ASN A 1 90 ? -5.870 -10.176 10.262 1.00 95.88 90 ASN A N 1
ATOM 709 C CA . ASN A 1 90 ? -5.300 -8.838 10.323 1.00 95.88 90 ASN A CA 1
ATOM 710 C C . ASN A 1 90 ? -6.353 -7.722 10.372 1.00 95.88 90 ASN A C 1
ATOM 712 O O . ASN A 1 90 ? -6.003 -6.540 10.326 1.00 95.88 90 ASN A O 1
ATOM 716 N N . ASP A 1 91 ? -7.627 -8.092 10.453 1.00 95.19 91 ASP A N 1
ATOM 717 C CA . ASP A 1 91 ? -8.780 -7.210 10.581 1.00 95.19 91 ASP A CA 1
ATOM 718 C C . ASP A 1 91 ? -9.507 -7.558 11.892 1.00 95.19 91 ASP A C 1
ATOM 720 O O . ASP A 1 91 ? -10.473 -8.325 11.903 1.00 95.19 91 ASP A O 1
ATOM 724 N N . PRO A 1 92 ? -9.017 -7.049 13.035 1.00 94.00 92 PRO A N 1
ATOM 725 C CA . PRO A 1 92 ? -9.487 -7.467 14.354 1.00 94.00 92 PRO A CA 1
ATOM 726 C C . PRO A 1 92 ? -10.954 -7.107 14.618 1.00 94.00 92 PRO A C 1
ATOM 728 O O . PRO A 1 92 ? -11.599 -7.750 15.449 1.00 94.00 92 PRO A O 1
ATOM 731 N N . GLU A 1 93 ? -11.474 -6.080 13.940 1.00 92.25 93 GLU A N 1
ATOM 732 C CA . GLU A 1 93 ? -12.825 -5.566 14.156 1.00 92.25 93 GLU A CA 1
ATOM 733 C C . GLU A 1 93 ? -13.852 -6.292 13.277 1.00 92.25 93 GLU A C 1
ATOM 735 O O . GLU A 1 93 ? -14.829 -6.816 13.815 1.00 92.25 93 GLU A O 1
ATOM 740 N N . ARG A 1 94 ? -13.649 -6.372 11.950 1.00 94.06 94 ARG A N 1
ATOM 741 C CA . ARG A 1 94 ? -14.646 -7.001 11.059 1.00 94.06 94 ARG A CA 1
ATOM 742 C C . ARG A 1 94 ? -14.387 -8.487 10.839 1.00 94.06 94 ARG A C 1
ATOM 744 O O . ARG A 1 94 ? -15.335 -9.211 10.548 1.00 94.06 94 ARG A O 1
ATOM 751 N N . LYS A 1 95 ? -13.143 -8.950 11.009 1.00 95.50 95 LYS A N 1
ATOM 752 C CA . LYS A 1 95 ? -12.707 -10.334 10.745 1.00 95.50 95 LYS A CA 1
ATOM 753 C C . LYS A 1 95 ? -13.029 -10.792 9.320 1.00 95.50 95 LYS A C 1
ATOM 755 O O . LYS A 1 95 ? -13.364 -11.954 9.099 1.00 95.50 95 LYS A O 1
ATOM 760 N N . LEU A 1 96 ? -12.956 -9.873 8.361 1.00 94.12 96 LEU A N 1
ATOM 761 C CA . LEU A 1 96 ? -13.167 -10.149 6.938 1.00 94.12 96 LEU A CA 1
ATOM 762 C C . LEU A 1 96 ? -11.866 -10.014 6.146 1.00 94.12 96 LEU A C 1
ATOM 764 O O . LEU A 1 96 ? -11.685 -10.688 5.134 1.00 94.12 96 LEU A O 1
ATOM 768 N N . GLY A 1 97 ? -10.951 -9.173 6.628 1.00 93.94 97 GLY A N 1
ATOM 769 C CA . GLY A 1 97 ? -9.806 -8.734 5.849 1.00 93.94 97 GLY A CA 1
ATOM 770 C C . GLY A 1 97 ? -10.212 -7.606 4.907 1.00 93.94 97 GLY A C 1
ATOM 771 O O . GLY A 1 97 ? -11.273 -7.004 5.056 1.00 93.94 97 GLY A O 1
ATOM 772 N N . VAL A 1 98 ? -9.353 -7.312 3.936 1.00 92.94 98 VAL A N 1
ATOM 773 C CA . VAL A 1 98 ? -9.669 -6.353 2.874 1.00 92.94 98 VAL A CA 1
ATOM 774 C C . VAL A 1 98 ? -9.958 -7.121 1.600 1.00 92.94 98 VAL A C 1
ATOM 776 O O . VAL A 1 98 ? -9.062 -7.733 1.012 1.00 92.94 98 VAL A O 1
ATOM 779 N N . LEU A 1 99 ? -11.215 -7.070 1.178 1.00 89.88 99 LEU A N 1
ATOM 780 C CA . LEU A 1 99 ? -11.697 -7.780 0.009 1.00 89.88 99 LEU A CA 1
ATOM 781 C C . LEU A 1 99 ? -11.402 -7.005 -1.277 1.00 89.88 99 LEU A C 1
ATOM 783 O O . LEU A 1 99 ? -11.361 -5.772 -1.332 1.00 89.88 99 LEU A O 1
ATOM 787 N N . VAL A 1 100 ? -11.220 -7.759 -2.357 1.00 88.00 100 VAL A N 1
ATOM 788 C CA . VAL A 1 100 ? -11.156 -7.199 -3.705 1.00 88.00 100 VAL A CA 1
ATOM 789 C C . VAL A 1 100 ? -12.462 -6.465 -4.011 1.00 88.00 100 VAL A C 1
ATOM 791 O O . VAL A 1 100 ? -13.548 -6.996 -3.797 1.00 88.00 100 VAL A O 1
ATOM 794 N N . GLY A 1 101 ? -12.346 -5.260 -4.568 1.00 86.19 101 GLY A N 1
ATOM 795 C CA . GLY A 1 101 ? -13.495 -4.429 -4.927 1.00 86.19 101 GLY A CA 1
ATOM 796 C C . GLY A 1 101 ? -13.952 -3.488 -3.815 1.00 86.19 101 GLY A C 1
ATOM 797 O O . GLY A 1 101 ? -14.820 -2.658 -4.068 1.00 86.19 101 GLY A O 1
ATOM 798 N N . GLU A 1 102 ? -13.350 -3.552 -2.623 1.00 87.56 102 GLU A N 1
ATOM 799 C CA . GLU A 1 102 ? -13.574 -2.529 -1.605 1.00 87.56 102 GLU A CA 1
ATOM 800 C C . GLU A 1 102 ? -13.153 -1.141 -2.097 1.00 87.56 102 GLU A C 1
ATOM 802 O O . GLU A 1 102 ? -12.122 -0.956 -2.752 1.00 87.56 102 GLU A O 1
ATOM 807 N N . THR A 1 103 ? -13.976 -0.151 -1.758 1.00 88.69 103 THR A N 1
ATOM 808 C CA .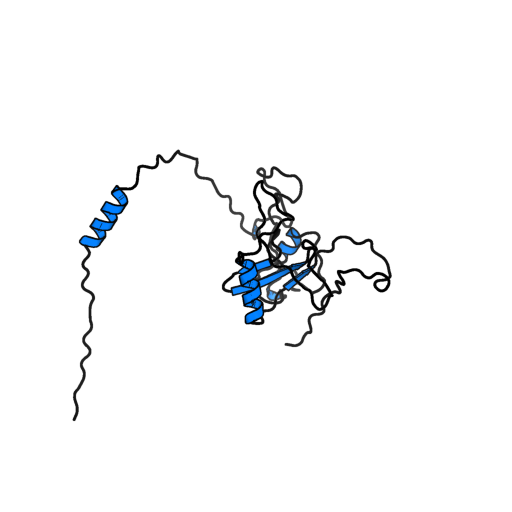 THR A 1 103 ? -13.791 1.244 -2.152 1.00 88.69 103 THR A CA 1
ATOM 809 C C . THR A 1 103 ? -13.698 2.134 -0.926 1.00 88.69 103 THR A C 1
ATOM 811 O O . THR A 1 103 ? -14.460 1.970 0.026 1.00 88.69 103 THR A O 1
ATOM 814 N N . TRP A 1 104 ? -12.828 3.137 -0.993 1.00 88.12 104 TRP A N 1
ATOM 815 C CA . TRP A 1 104 ? -12.661 4.148 0.049 1.00 88.12 104 TRP A CA 1
ATOM 816 C C . TRP A 1 104 ? -12.860 5.536 -0.536 1.00 88.12 104 TRP A C 1
ATOM 818 O O . TRP A 1 104 ? -12.569 5.769 -1.710 1.00 88.12 104 TRP A O 1
ATOM 828 N N . LYS A 1 105 ? -13.313 6.475 0.292 1.00 84.94 105 LYS A N 1
ATOM 829 C CA . LYS A 1 105 ? -13.591 7.847 -0.130 1.00 84.94 105 LYS A CA 1
ATOM 830 C C . LYS A 1 105 ? -12.338 8.574 -0.606 1.00 84.94 105 LYS A C 1
ATOM 832 O O . LYS A 1 105 ? -12.404 9.384 -1.526 1.00 84.94 105 LYS A O 1
ATOM 837 N N . ASP A 1 106 ? -11.209 8.349 0.062 1.00 83.94 106 ASP A N 1
ATOM 838 C CA . ASP A 1 106 ? -9.942 8.980 -0.285 1.00 83.94 106 ASP A CA 1
ATOM 839 C C . ASP A 1 1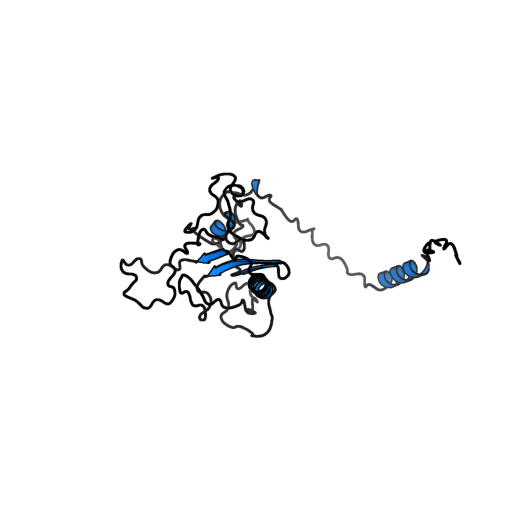06 ? -8.717 8.136 0.113 1.00 83.94 106 ASP A C 1
ATOM 841 O O . ASP A 1 106 ? -8.807 7.043 0.677 1.00 83.94 106 ASP A O 1
ATOM 845 N N . ARG A 1 107 ? -7.526 8.665 -0.193 1.00 86.81 107 ARG A N 1
ATOM 846 C CA . ARG A 1 107 ? -6.238 8.029 0.118 1.00 86.81 107 ARG A CA 1
ATOM 847 C C . ARG A 1 107 ? -5.922 7.962 1.614 1.00 86.81 107 ARG A C 1
ATOM 849 O O . ARG A 1 107 ? -5.070 7.162 1.991 1.00 86.81 107 ARG A O 1
ATOM 856 N N . MET A 1 108 ? -6.558 8.783 2.455 1.00 87.75 108 MET A N 1
ATOM 857 C CA . MET A 1 108 ? -6.407 8.678 3.909 1.00 87.75 108 MET A CA 1
ATOM 858 C C . MET A 1 108 ? -7.223 7.506 4.437 1.00 87.75 108 MET A C 1
ATOM 860 O O . MET A 1 108 ? -6.689 6.713 5.201 1.00 87.75 108 MET A O 1
ATOM 864 N N . GLU A 1 109 ? -8.460 7.341 3.979 1.00 89.06 109 GLU A N 1
ATOM 865 C CA . GLU A 1 109 ? -9.288 6.200 4.367 1.00 89.06 109 GLU A CA 1
ATOM 866 C C . GLU A 1 109 ? -8.710 4.879 3.831 1.00 89.06 109 GLU A C 1
ATOM 868 O O . GLU A 1 109 ? -8.546 3.926 4.588 1.00 89.06 109 GLU A O 1
ATOM 873 N N . CYS A 1 110 ? -8.253 4.850 2.573 1.00 91.62 110 CYS A N 1
ATOM 874 C CA . CYS A 1 110 ? -7.517 3.711 2.006 1.00 91.62 110 CYS A CA 1
ATOM 875 C C . CYS A 1 110 ? -6.277 3.343 2.846 1.00 91.62 110 CYS A C 1
ATOM 877 O O . CYS A 1 110 ? -6.001 2.167 3.090 1.00 91.62 110 CYS A O 1
ATOM 879 N N . ARG A 1 111 ? -5.547 4.344 3.361 1.00 93.12 111 ARG A N 1
ATOM 880 C CA . ARG A 1 111 ? -4.417 4.119 4.270 1.00 93.12 111 ARG A CA 1
ATOM 881 C C . ARG A 1 111 ? -4.849 3.429 5.566 1.00 93.12 111 ARG A C 1
ATOM 883 O O . ARG A 1 111 ? -4.091 2.597 6.060 1.00 93.12 111 ARG A O 1
ATOM 890 N N . GLN A 1 112 ? -6.004 3.780 6.130 1.00 94.44 112 GLN A N 1
ATOM 891 C CA . GLN A 1 112 ? -6.481 3.214 7.398 1.00 94.44 112 GLN A CA 1
ATOM 892 C C . GLN A 1 112 ? -6.769 1.714 7.297 1.00 94.44 112 GLN A C 1
ATOM 894 O O . GLN A 1 112 ? -6.556 0.993 8.268 1.00 94.44 112 GLN A O 1
ATOM 899 N N . TRP A 1 113 ? -7.163 1.242 6.114 1.00 94.69 113 TRP A N 1
ATOM 900 C CA . TRP A 1 113 ? -7.396 -0.176 5.836 1.00 94.69 113 TRP A CA 1
ATOM 901 C C . TRP A 1 113 ? -6.142 -0.930 5.378 1.00 94.69 113 TRP A C 1
ATOM 903 O O . TRP A 1 113 ? -6.166 -2.146 5.268 1.00 94.69 113 TRP A O 1
ATOM 913 N N . GLY A 1 114 ? -5.032 -0.237 5.101 1.00 93.81 114 GLY A N 1
ATOM 914 C CA . GLY A 1 114 ? -3.744 -0.844 4.749 1.00 93.81 114 GLY A CA 1
ATOM 915 C C . GLY A 1 114 ? -3.488 -1.345 3.312 1.00 93.81 114 GLY A C 1
ATOM 916 O O . GLY A 1 114 ? -2.322 -1.675 3.056 1.00 93.81 114 GLY A O 1
ATOM 917 N N . PRO A 1 115 ? -4.426 -1.389 2.330 1.00 93.56 115 PRO A N 1
ATOM 918 C CA . PRO A 1 115 ? -4.071 -1.833 0.981 1.00 93.56 115 PRO A CA 1
ATOM 919 C C . PRO A 1 115 ? -2.969 -0.973 0.365 1.00 93.56 115 PRO A C 1
ATOM 921 O O . PRO A 1 115 ? -2.101 -1.517 -0.319 1.00 93.56 115 PRO A O 1
ATOM 924 N N . HIS A 1 116 ? -2.936 0.327 0.685 1.00 94.44 116 HIS A N 1
ATOM 925 C CA . HIS A 1 116 ? -1.837 1.215 0.329 1.00 94.44 116 HIS A CA 1
ATOM 926 C C . HIS A 1 116 ? -1.595 2.291 1.401 1.00 94.44 116 HIS A C 1
ATOM 928 O O . HIS A 1 116 ? -2.368 3.232 1.564 1.00 94.44 116 HIS A O 1
ATOM 934 N N . PHE A 1 117 ? -0.485 2.174 2.135 1.00 93.12 117 PHE A N 1
ATOM 935 C CA . PHE A 1 117 ? -0.192 3.049 3.272 1.00 93.12 117 PHE A CA 1
ATOM 936 C C . PHE A 1 117 ? 0.152 4.506 2.901 1.00 93.12 117 PHE A C 1
ATOM 938 O O . PHE A 1 117 ? -0.318 5.413 3.591 1.00 93.12 117 PHE A O 1
ATOM 945 N N . PRO A 1 118 ? 0.986 4.815 1.895 1.00 90.50 118 PRO A N 1
ATOM 946 C CA . PRO A 1 118 ? 1.309 6.199 1.571 1.00 90.50 118 PRO A CA 1
ATOM 947 C C . PRO A 1 118 ? 0.066 6.996 1.167 1.00 90.50 118 PRO A C 1
ATOM 949 O O . PRO A 1 118 ? -0.711 6.568 0.324 1.00 90.50 118 PRO A O 1
ATOM 952 N N . HIS A 1 119 ? -0.104 8.199 1.718 1.00 82.94 119 HIS A N 1
ATOM 953 C CA . HIS A 1 119 ? -1.240 9.056 1.355 1.00 82.94 119 HIS A CA 1
ATOM 954 C C . HIS A 1 119 ? -0.997 9.873 0.067 1.00 82.94 119 HIS A C 1
ATOM 956 O O . HIS A 1 119 ? -1.955 10.333 -0.546 1.00 82.94 119 HIS A O 1
ATOM 962 N N . VAL A 1 120 ? 0.270 10.063 -0.346 1.00 82.44 120 VAL A N 1
ATOM 963 C CA . VAL A 1 120 ? 0.648 10.809 -1.574 1.00 82.44 120 VAL A CA 1
ATOM 964 C C . VAL A 1 120 ? 1.417 9.958 -2.573 1.00 82.44 120 VAL A C 1
ATOM 966 O O . VAL A 1 120 ? 1.166 10.062 -3.770 1.00 82.44 120 VAL A O 1
ATOM 969 N N . ALA A 1 121 ? 2.403 9.181 -2.115 1.00 85.62 121 ALA A N 1
ATOM 970 C CA . ALA A 1 121 ? 3.261 8.430 -3.026 1.00 85.62 121 ALA A CA 1
ATOM 971 C C . ALA A 1 121 ? 2.438 7.406 -3.822 1.00 85.62 121 ALA A C 1
ATOM 973 O O . ALA A 1 121 ? 1.462 6.865 -3.310 1.00 85.62 121 ALA A O 1
ATOM 974 N N . GLY A 1 122 ? 2.821 7.171 -5.077 1.00 88.50 122 GLY A N 1
ATOM 975 C CA . GLY A 1 122 ? 2.186 6.152 -5.916 1.00 88.50 122 GLY A CA 1
ATOM 976 C C . GLY A 1 122 ? 2.665 4.738 -5.592 1.00 88.50 122 GLY A C 1
ATOM 977 O O . GLY A 1 122 ? 1.919 3.788 -5.766 1.00 88.50 122 GLY A O 1
ATOM 978 N N . ILE A 1 123 ? 3.883 4.597 -5.065 1.00 91.56 123 ILE A N 1
ATOM 979 C CA . ILE A 1 123 ? 4.506 3.310 -4.751 1.00 91.56 123 ILE A CA 1
ATOM 980 C C . ILE A 1 123 ? 4.728 3.229 -3.243 1.00 91.56 123 ILE A C 1
ATOM 982 O O . ILE A 1 123 ? 5.218 4.182 -2.630 1.00 91.56 123 ILE A O 1
ATOM 986 N N . PHE A 1 124 ? 4.417 2.075 -2.662 1.00 94.38 124 PHE A N 1
ATOM 987 C CA . PHE A 1 124 ? 4.778 1.723 -1.300 1.00 94.38 124 PHE A CA 1
ATOM 988 C C . PHE A 1 124 ? 5.741 0.543 -1.314 1.00 94.38 124 PHE A C 1
ATOM 990 O O . PHE A 1 124 ? 5.428 -0.514 -1.863 1.00 94.38 124 PHE A O 1
ATOM 997 N N . GLY A 1 125 ? 6.921 0.744 -0.739 1.00 93.75 125 GLY A N 1
ATOM 998 C CA . GLY A 1 125 ? 7.987 -0.237 -0.807 1.00 93.75 125 GLY A CA 1
ATOM 999 C C . GLY A 1 125 ? 9.239 0.177 -0.067 1.00 93.75 125 GLY A C 1
ATOM 1000 O O . GLY A 1 125 ? 9.452 1.357 0.225 1.00 93.75 125 GLY A O 1
ATOM 1001 N N . GLN A 1 126 ? 10.094 -0.809 0.165 1.00 93.75 126 GLN A N 1
ATOM 1002 C CA . GLN A 1 126 ? 11.444 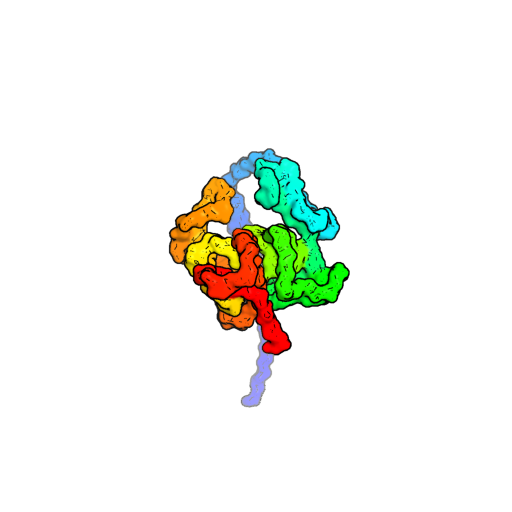-0.629 0.682 1.00 93.75 126 GLN A CA 1
ATOM 1003 C C . GLN A 1 126 ? 12.423 -1.165 -0.360 1.00 93.75 126 GLN A C 1
ATOM 1005 O O . GLN A 1 126 ? 12.198 -2.229 -0.932 1.00 93.75 126 GLN A O 1
ATOM 1010 N N . SER A 1 127 ? 13.502 -0.431 -0.634 1.00 91.38 127 SER A N 1
ATOM 1011 C CA . SER A 1 127 ? 14.428 -0.756 -1.729 1.00 91.38 127 SER A CA 1
ATOM 1012 C C . SER A 1 127 ? 15.120 -2.110 -1.584 1.00 91.38 127 SER A C 1
ATOM 1014 O O . SER A 1 127 ? 15.553 -2.658 -2.590 1.00 91.38 127 SER A O 1
ATOM 1016 N N . GLU A 1 128 ? 15.235 -2.623 -0.361 1.00 92.25 128 GLU A N 1
ATOM 1017 C CA . GLU A 1 128 ? 15.903 -3.895 -0.054 1.00 92.25 128 GLU A CA 1
ATOM 1018 C C . GLU A 1 128 ? 14.920 -5.058 0.122 1.00 92.25 128 GLU A C 1
ATOM 1020 O O . GLU A 1 128 ? 15.308 -6.206 -0.054 1.00 92.25 128 GLU A O 1
ATOM 1025 N N . HIS A 1 129 ? 13.648 -4.771 0.418 1.00 94.38 129 HIS A N 1
ATOM 1026 C CA . HIS A 1 129 ? 12.637 -5.796 0.705 1.00 94.38 129 HIS A CA 1
ATOM 1027 C C . HIS A 1 129 ? 11.684 -6.033 -0.468 1.00 94.38 129 HIS A C 1
ATOM 1029 O O . HIS A 1 129 ? 11.319 -7.163 -0.760 1.00 94.38 129 HIS A O 1
ATOM 1035 N N . GLY A 1 130 ? 11.290 -4.967 -1.169 1.00 95.69 130 GLY A N 1
ATOM 1036 C CA . GLY A 1 130 ? 10.293 -5.005 -2.237 1.00 95.69 130 GLY A CA 1
ATOM 1037 C C . GLY A 1 130 ? 9.168 -3.992 -2.033 1.00 95.69 130 GLY A C 1
ATOM 1038 O O . GLY A 1 130 ? 9.059 -3.334 -0.993 1.00 95.69 130 GLY A O 1
ATOM 1039 N N . ALA A 1 131 ? 8.342 -3.839 -3.063 1.00 95.88 131 ALA A N 1
ATOM 1040 C CA . ALA A 1 131 ? 7.123 -3.044 -3.056 1.00 95.88 131 ALA A CA 1
ATOM 1041 C C . ALA A 1 131 ? 5.909 -3.885 -2.647 1.00 95.88 131 ALA A C 1
ATOM 1043 O O . ALA A 1 131 ? 5.637 -4.916 -3.255 1.00 95.88 131 ALA A O 1
ATOM 1044 N N . GLN A 1 132 ? 5.164 -3.414 -1.646 1.00 96.69 132 GLN A N 1
ATOM 1045 C CA . GLN A 1 132 ? 3.949 -4.064 -1.149 1.00 96.69 132 GLN A CA 1
ATOM 1046 C C . GLN A 1 132 ? 2.703 -3.608 -1.918 1.00 96.69 132 GLN A C 1
ATOM 1048 O O . GLN A 1 132 ? 1.733 -4.358 -2.020 1.00 96.69 132 GLN A O 1
ATOM 1053 N N . SER A 1 133 ? 2.684 -2.368 -2.427 1.00 95.56 133 SER A N 1
ATOM 1054 C CA . SER A 1 133 ? 1.523 -1.856 -3.168 1.00 95.56 133 SER A CA 1
ATOM 1055 C C . SER A 1 133 ? 1.828 -0.681 -4.097 1.00 95.56 133 SER A C 1
ATOM 1057 O O . SER A 1 133 ? 2.776 0.079 -3.879 1.00 95.56 133 SER A O 1
ATOM 1059 N N . VAL A 1 134 ? 0.961 -0.492 -5.091 1.00 93.31 134 VAL A N 1
ATOM 1060 C CA . VAL A 1 134 ? 0.945 0.658 -6.003 1.00 93.31 134 VAL A CA 1
ATOM 1061 C C . VAL A 1 134 ? -0.448 1.275 -6.098 1.00 93.31 134 VAL A C 1
ATOM 1063 O O . VAL A 1 134 ? -1.460 0.597 -5.927 1.00 93.31 134 VAL A O 1
ATOM 1066 N N . ALA A 1 135 ? -0.493 2.573 -6.378 1.00 90.62 135 ALA A N 1
ATOM 1067 C CA . ALA A 1 135 ? -1.711 3.328 -6.617 1.00 90.62 135 ALA A CA 1
ATOM 1068 C C . ALA A 1 135 ? -1.730 3.869 -8.055 1.00 90.62 135 ALA A C 1
ATOM 1070 O O . ALA A 1 135 ? -0.861 4.660 -8.434 1.00 90.62 135 ALA A O 1
ATOM 1071 N N . LEU A 1 136 ? -2.746 3.470 -8.821 1.00 87.62 136 LEU A N 1
ATOM 1072 C CA . LEU A 1 136 ? -3.059 3.978 -10.154 1.00 87.62 136 LEU A CA 1
ATOM 1073 C C . LEU A 1 136 ? -3.991 5.177 -10.006 1.00 87.62 136 LEU A C 1
ATOM 1075 O O . LEU A 1 136 ? -5.156 5.028 -9.645 1.00 87.62 136 LEU A O 1
ATOM 1079 N N . SER A 1 137 ? -3.465 6.381 -10.220 1.00 76.06 137 SER A N 1
ATOM 1080 C CA . SER A 1 137 ? -4.218 7.625 -10.015 1.00 76.06 137 SER A CA 1
ATOM 1081 C C . SER A 1 137 ? -4.358 8.496 -11.262 1.00 76.06 137 SER A C 1
ATOM 1083 O O . SER A 1 137 ? -4.779 9.641 -11.121 1.00 76.06 137 SER A O 1
ATOM 1085 N N . GLY A 1 138 ? -3.958 8.006 -12.443 1.00 69.44 138 GLY A N 1
ATOM 1086 C CA . GLY A 1 138 ? -3.966 8.785 -13.690 1.00 69.44 138 GLY A CA 1
ATOM 1087 C C . GLY A 1 138 ? -3.061 10.022 -13.636 1.00 69.44 138 GLY A C 1
ATOM 1088 O O . GLY A 1 138 ? -3.361 11.051 -14.230 1.00 69.44 138 GLY A O 1
ATOM 1089 N N . GLY A 1 139 ? -1.997 9.966 -12.828 1.00 67.56 139 GLY A N 1
ATOM 1090 C CA . GLY A 1 139 ? -1.092 11.098 -12.609 1.00 67.56 139 GLY A CA 1
ATOM 1091 C C . GLY A 1 139 ? 0.027 11.210 -13.646 1.00 67.56 139 GLY A C 1
ATOM 1092 O O . GLY A 1 139 ? 0.744 12.212 -13.643 1.00 67.56 139 GLY A O 1
ATOM 1093 N N . TYR A 1 140 ? 0.180 10.189 -14.488 1.00 67.38 140 TYR A N 1
ATOM 1094 C CA . TYR A 1 140 ? 1.178 10.098 -15.542 1.00 67.38 140 TYR A CA 1
ATOM 1095 C C . TYR A 1 140 ? 0.462 9.857 -16.868 1.00 67.38 140 TYR A C 1
ATOM 1097 O O . TYR A 1 140 ? -0.428 9.015 -16.944 1.00 67.38 140 TYR A O 1
ATOM 1105 N N . GLU A 1 141 ? 0.827 10.637 -17.884 1.00 67.44 141 GLU A N 1
ATOM 1106 C CA . GLU A 1 141 ? 0.221 10.561 -19.222 1.00 67.44 141 GLU A CA 1
ATOM 1107 C C . GLU A 1 141 ? 0.561 9.234 -19.923 1.00 67.44 141 GLU A C 1
ATOM 1109 O O . GLU A 1 141 ? -0.221 8.770 -20.746 1.00 67.44 141 GLU A O 1
ATOM 1114 N N . ASP A 1 142 ? 1.675 8.606 -19.532 1.00 75.12 142 ASP A N 1
ATOM 1115 C CA . ASP A 1 142 ? 2.172 7.343 -20.085 1.00 75.12 142 ASP A CA 1
ATOM 1116 C C . ASP A 1 142 ? 1.614 6.091 -19.369 1.00 75.12 142 ASP A C 1
ATOM 1118 O O . ASP A 1 142 ? 1.981 4.968 -19.716 1.00 75.12 142 ASP A O 1
ATOM 1122 N N . ASP A 1 143 ? 0.757 6.253 -18.350 1.00 78.94 143 ASP A N 1
ATOM 1123 C CA . ASP A 1 143 ? 0.110 5.113 -17.690 1.00 78.94 143 ASP A CA 1
ATOM 1124 C C . ASP A 1 143 ? -1.010 4.542 -18.583 1.00 78.94 143 ASP A C 1
ATOM 1126 O O . ASP A 1 143 ? -1.916 5.262 -19.009 1.00 78.94 143 ASP A O 1
ATOM 1130 N N . GLU A 1 144 ? -1.004 3.225 -18.793 1.00 81.12 144 GLU A N 1
ATOM 1131 C CA . GLU A 1 144 ? -2.070 2.496 -19.494 1.00 81.12 144 GLU A CA 1
ATOM 1132 C C . GLU A 1 144 ? -2.734 1.496 -18.541 1.00 81.12 144 GLU A C 1
ATOM 1134 O O . GLU A 1 144 ? -2.028 0.706 -17.920 1.00 81.12 144 GLU A O 1
ATOM 1139 N N . ASP A 1 145 ? -4.068 1.469 -18.433 1.00 83.31 145 ASP A N 1
ATOM 1140 C CA . ASP A 1 145 ? -4.788 0.488 -17.598 1.00 83.31 145 ASP A CA 1
ATOM 1141 C C . ASP A 1 145 ? -5.757 -0.344 -18.443 1.00 83.31 145 ASP A C 1
ATOM 1143 O O . ASP A 1 145 ? -6.811 0.129 -18.881 1.00 83.31 145 ASP A O 1
ATOM 1147 N N . HIS A 1 146 ? -5.408 -1.616 -18.635 1.00 81.94 146 HIS A N 1
ATOM 1148 C CA . HIS A 1 146 ? -6.184 -2.601 -19.393 1.00 81.94 146 HIS A CA 1
ATOM 1149 C C . HIS A 1 146 ? -6.950 -3.566 -18.473 1.00 81.94 146 HIS A C 1
ATOM 1151 O O . HIS A 1 146 ? -7.454 -4.593 -18.925 1.00 81.94 146 HIS A O 1
ATOM 1157 N N . GLY A 1 147 ? -7.058 -3.245 -17.178 1.00 81.19 147 GLY A N 1
ATOM 1158 C CA . GLY A 1 147 ? -7.772 -4.044 -16.184 1.00 81.19 147 GLY A CA 1
ATOM 1159 C C . GLY A 1 147 ? -6.915 -5.177 -15.623 1.00 81.19 147 GLY A C 1
ATOM 1160 O O . GLY A 1 147 ? -6.461 -5.097 -14.483 1.00 81.19 147 GLY A O 1
ATOM 1161 N N . GLU A 1 148 ? -6.674 -6.227 -16.404 1.00 80.75 148 GLU A N 1
ATOM 1162 C CA . GLU A 1 148 ? -5.852 -7.372 -15.964 1.00 80.75 148 GLU A CA 1
ATOM 1163 C C . GLU A 1 148 ? -4.368 -7.015 -15.855 1.00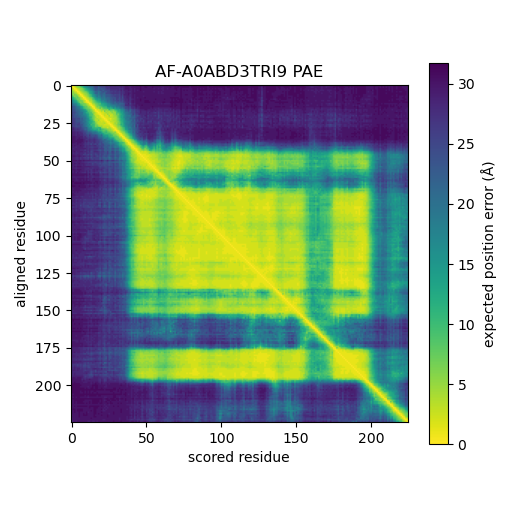 80.75 148 GLU A C 1
ATOM 1165 O O . GLU A 1 148 ? -3.662 -7.496 -14.970 1.00 80.75 148 GLU A O 1
ATOM 1170 N N . TRP A 1 149 ? -3.908 -6.128 -16.731 1.00 83.75 149 TRP A N 1
ATOM 1171 C CA . TRP A 1 149 ? -2.549 -5.616 -16.745 1.00 83.75 149 TRP A CA 1
ATOM 1172 C C . TRP A 1 149 ? -2.561 -4.105 -16.963 1.00 83.75 149 TRP A C 1
ATOM 1174 O O . TRP A 1 149 ? -3.528 -3.527 -17.463 1.00 83.75 149 TRP A O 1
ATOM 1184 N N . PHE A 1 150 ? -1.476 -3.459 -16.559 1.00 87.38 150 PHE A N 1
ATOM 1185 C CA . PHE A 1 150 ? -1.290 -2.027 -16.718 1.00 87.38 150 PHE A CA 1
ATOM 1186 C C . PHE A 1 150 ? 0.188 -1.719 -16.940 1.00 87.38 150 PHE A C 1
ATOM 1188 O O . PHE A 1 150 ? 1.066 -2.445 -16.465 1.00 87.38 150 PHE A O 1
ATOM 1195 N N . LEU A 1 151 ? 0.456 -0.626 -17.646 1.00 84.25 151 LEU A N 1
ATOM 1196 C CA . LEU A 1 151 ? 1.781 -0.034 -17.731 1.00 84.25 151 LEU A CA 1
ATOM 1197 C C . LEU A 1 151 ? 1.885 1.060 -16.671 1.00 84.25 151 LEU A C 1
ATOM 1199 O O . LEU A 1 151 ? 1.037 1.946 -16.602 1.00 84.25 151 LEU A O 1
ATOM 1203 N N . TYR A 1 152 ? 2.908 0.969 -15.822 1.00 85.50 152 TYR A N 1
ATOM 1204 C CA . TYR A 1 152 ? 3.099 1.894 -14.709 1.00 85.50 152 TYR A CA 1
ATOM 1205 C C . TYR A 1 152 ? 4.369 2.715 -14.873 1.00 85.50 152 TYR A C 1
ATOM 1207 O O . TYR A 1 152 ? 5.481 2.176 -14.893 1.00 85.50 152 TYR A O 1
ATOM 1215 N N . THR A 1 153 ? 4.207 4.032 -14.914 1.00 81.38 153 THR A N 1
ATOM 1216 C CA . THR A 1 153 ? 5.317 4.970 -15.028 1.00 81.38 153 THR A CA 1
ATOM 1217 C C . THR A 1 153 ? 6.049 5.092 -13.696 1.00 81.38 153 THR A C 1
ATOM 1219 O O . THR A 1 153 ? 5.462 5.363 -12.644 1.00 81.38 153 THR A O 1
ATOM 1222 N N . ARG A 1 154 ? 7.377 4.917 -13.715 1.00 74.56 154 ARG A N 1
ATOM 1223 C CA . ARG A 1 154 ? 8.197 5.052 -12.501 1.00 74.56 154 ARG A CA 1
ATOM 1224 C C . ARG A 1 154 ? 8.060 6.460 -11.910 1.00 74.56 154 ARG A C 1
ATOM 1226 O O . ARG A 1 154 ? 7.943 7.451 -12.627 1.00 74.56 154 ARG A O 1
ATOM 1233 N N . SER A 1 155 ? 8.235 6.583 -10.596 1.00 67.94 155 SER A N 1
ATOM 1234 C CA . SER A 1 155 ? 8.358 7.904 -9.970 1.00 67.94 155 SER A CA 1
ATOM 1235 C C . SER A 1 155 ? 9.632 8.630 -10.451 1.00 67.94 155 SER A C 1
ATOM 1237 O O . SER A 1 155 ? 10.740 8.127 -10.267 1.00 67.94 155 SER A O 1
ATOM 1239 N N . GLY A 1 156 ? 9.485 9.780 -11.114 1.00 61.28 156 GLY A N 1
ATOM 1240 C CA . GLY A 1 156 ? 10.591 10.650 -11.541 1.00 61.28 156 GLY A CA 1
ATOM 1241 C C . GLY A 1 156 ? 10.951 11.718 -10.503 1.00 61.28 156 GLY A C 1
ATOM 1242 O O . GLY A 1 156 ? 10.162 12.010 -9.596 1.00 61.28 156 GLY A O 1
ATOM 1243 N N . GLU A 1 157 ? 12.132 12.328 -10.647 1.00 53.03 157 GLU A N 1
ATOM 1244 C CA . GLU A 1 157 ? 12.505 13.493 -9.846 1.00 53.03 157 GLU A CA 1
ATOM 1245 C C . GLU A 1 157 ? 11.566 14.633 -10.218 1.00 53.03 157 GLU A C 1
ATOM 1247 O O . GLU A 1 157 ? 11.431 15.011 -11.383 1.00 53.03 157 GLU A O 1
ATOM 1252 N N . ARG A 1 158 ? 10.864 15.143 -9.212 1.00 57.44 158 ARG A N 1
ATOM 1253 C CA . ARG A 1 158 ? 10.019 16.320 -9.343 1.00 57.44 158 ARG A CA 1
ATOM 1254 C C . ARG A 1 158 ? 10.722 17.422 -8.584 1.00 57.44 158 ARG A C 1
ATOM 1256 O O . ARG A 1 158 ? 11.090 17.218 -7.430 1.00 57.44 158 ARG A O 1
ATOM 1263 N N . ASP A 1 159 ? 10.858 18.592 -9.194 1.00 47.50 159 ASP A N 1
ATOM 1264 C CA . ASP A 1 159 ? 11.188 19.785 -8.425 1.00 47.50 159 ASP A CA 1
ATOM 1265 C C . ASP A 1 159 ? 10.023 20.052 -7.453 1.00 47.50 159 ASP A C 1
ATOM 1267 O O . ASP A 1 159 ? 8.951 20.531 -7.846 1.00 47.50 159 ASP A O 1
ATOM 1271 N N . LEU A 1 160 ? 10.214 19.627 -6.199 1.00 53.69 160 LEU A N 1
ATOM 1272 C CA . LEU A 1 160 ? 9.300 19.825 -5.073 1.00 53.69 160 LEU A CA 1
ATOM 1273 C C . LEU A 1 160 ? 9.589 21.148 -4.342 1.00 53.69 160 LEU A C 1
ATOM 1275 O O . LEU A 1 160 ? 8.982 21.411 -3.294 1.00 53.69 160 LEU A O 1
ATOM 1279 N N . SER A 1 161 ? 10.479 22.001 -4.875 1.00 46.16 161 SER A N 1
ATOM 1280 C CA . SER A 1 161 ? 10.661 23.351 -4.349 1.00 46.16 161 SER A CA 1
ATOM 1281 C C . SER A 1 161 ? 9.304 24.073 -4.319 1.00 46.16 161 SER A C 1
ATOM 1283 O O . SER A 1 161 ? 8.446 23.916 -5.195 1.00 46.16 161 SER A O 1
ATOM 1285 N N . ARG A 1 162 ? 9.057 24.823 -3.238 1.00 49.03 162 ARG A N 1
ATOM 1286 C CA . ARG A 1 162 ? 7.763 25.462 -2.906 1.00 49.03 162 ARG A CA 1
ATOM 1287 C C . ARG A 1 162 ? 6.616 24.533 -2.469 1.00 49.03 162 ARG A C 1
ATOM 1289 O O . ARG A 1 162 ? 5.455 24.923 -2.587 1.00 49.03 162 ARG A O 1
ATOM 1296 N N . ASN A 1 163 ? 6.892 23.369 -1.870 1.00 51.19 163 ASN A N 1
ATOM 1297 C CA . ASN A 1 163 ? 5.858 22.588 -1.161 1.00 51.19 163 ASN A CA 1
ATOM 1298 C C . ASN A 1 163 ? 4.746 22.065 -2.109 1.00 51.19 163 ASN A C 1
ATOM 1300 O O . ASN A 1 163 ? 3.564 21.980 -1.743 1.00 51.19 163 ASN A O 1
ATOM 1304 N N . LYS A 1 164 ? 5.127 21.777 -3.362 1.00 52.53 164 LYS A N 1
ATOM 1305 C CA . LYS A 1 164 ? 4.265 21.209 -4.409 1.00 52.53 164 LYS A CA 1
ATOM 1306 C C . LYS A 1 164 ? 4.205 19.689 -4.264 1.00 52.53 164 LYS A C 1
ATOM 1308 O O . LYS A 1 164 ? 5.191 19.065 -3.900 1.00 52.53 164 LYS A O 1
ATOM 1313 N N . ARG A 1 165 ? 3.044 19.091 -4.550 1.00 56.09 165 ARG A N 1
ATOM 1314 C CA . ARG A 1 165 ? 2.824 17.630 -4.462 1.00 56.09 165 ARG A CA 1
ATOM 1315 C C . ARG A 1 165 ? 2.864 16.923 -5.820 1.00 56.09 165 ARG A C 1
ATOM 1317 O O . ARG A 1 165 ? 3.021 15.708 -5.863 1.00 56.09 165 ARG A O 1
ATOM 1324 N N . ILE A 1 166 ? 2.719 17.680 -6.910 1.00 50.50 166 ILE A N 1
ATOM 1325 C CA . ILE A 1 166 ? 2.680 17.204 -8.300 1.00 50.50 166 ILE A CA 1
ATOM 1326 C C . ILE A 1 166 ? 3.387 18.260 -9.169 1.00 50.50 166 ILE A C 1
ATOM 1328 O O . ILE A 1 166 ? 3.192 19.458 -8.955 1.00 50.50 166 ILE A O 1
ATOM 1332 N N . ASN A 1 167 ? 4.230 17.833 -10.112 1.00 49.00 167 ASN A N 1
ATOM 1333 C CA . ASN A 1 167 ? 4.905 18.688 -11.093 1.00 49.00 167 ASN A CA 1
ATOM 1334 C C . ASN A 1 167 ? 5.013 17.912 -12.420 1.00 49.00 167 ASN A C 1
ATOM 1336 O O . ASN A 1 167 ? 5.238 16.705 -12.376 1.00 49.00 167 ASN A O 1
ATOM 1340 N N . LYS A 1 168 ? 4.814 18.586 -13.563 1.00 48.19 168 LYS A N 1
ATOM 1341 C CA . LYS A 1 168 ? 4.725 17.969 -14.903 1.00 48.19 168 LYS A CA 1
ATOM 1342 C C . LYS A 1 168 ? 6.086 17.679 -15.553 1.00 48.19 168 LYS A C 1
ATOM 1344 O O . LYS A 1 168 ? 6.154 16.872 -16.466 1.00 48.19 168 LYS A O 1
ATOM 1349 N N . LYS A 1 169 ? 7.165 18.339 -15.117 1.00 45.72 169 LYS A N 1
ATOM 1350 C CA . LYS A 1 169 ? 8.510 18.153 -15.692 1.00 45.72 169 LYS A CA 1
ATOM 1351 C C . LYS A 1 169 ? 9.285 17.091 -14.911 1.00 45.72 169 LYS A C 1
ATOM 1353 O O . LYS A 1 169 ? 9.362 17.190 -13.687 1.00 45.72 169 LYS A O 1
ATOM 1358 N N . GLN A 1 170 ? 9.844 16.113 -15.622 1.00 54.00 170 GLN A N 1
ATOM 1359 C CA . GLN A 1 170 ? 10.629 15.005 -15.067 1.00 54.00 170 GLN A CA 1
ATOM 1360 C C . GLN A 1 170 ? 12.101 15.112 -15.509 1.00 54.00 170 GLN A C 1
ATOM 1362 O O . GLN A 1 170 ? 12.357 15.488 -16.652 1.00 54.00 170 GLN A O 1
ATOM 1367 N N . SER A 1 171 ? 13.055 14.770 -14.633 1.00 48.66 171 SER A N 1
ATOM 1368 C CA . SER A 1 171 ? 14.445 14.446 -15.013 1.00 48.66 171 SER A CA 1
ATOM 1369 C C . SER A 1 171 ? 14.634 12.916 -15.033 1.00 48.66 171 SER A C 1
ATOM 1371 O O . SER A 1 171 ? 13.996 12.182 -14.267 1.00 48.66 171 SER A O 1
ATOM 1373 N N . SER A 1 172 ? 15.463 12.411 -15.951 1.00 49.91 172 SER A N 1
ATOM 1374 C CA . SER A 1 172 ? 15.446 11.009 -16.397 1.00 49.91 172 SER A CA 1
ATOM 1375 C C . SER A 1 172 ? 16.273 10.014 -15.573 1.00 49.91 172 SER A C 1
ATOM 1377 O O . SER A 1 172 ? 16.109 8.814 -15.780 1.00 49.91 172 SER A O 1
ATOM 1379 N N . GLU A 1 173 ? 17.116 10.406 -14.611 1.00 45.38 173 GLU A N 1
ATOM 1380 C CA . GLU A 1 173 ? 18.277 9.535 -14.310 1.00 45.38 173 GLU A CA 1
ATOM 1381 C C . GLU A 1 173 ? 18.400 8.938 -12.899 1.00 45.38 173 GLU A C 1
ATOM 1383 O O . GLU A 1 173 ? 19.126 7.963 -12.727 1.00 45.38 173 GLU A O 1
ATOM 1388 N N . THR A 1 174 ? 17.611 9.345 -11.902 1.00 47.88 174 THR A N 1
ATOM 1389 C CA . THR A 1 174 ? 17.779 8.785 -10.542 1.00 47.88 174 THR A CA 1
ATOM 1390 C C . THR A 1 174 ? 16.782 7.659 -10.245 1.00 47.88 174 THR A C 1
ATOM 1392 O O . THR A 1 174 ? 15.568 7.864 -10.211 1.00 47.88 174 THR A O 1
ATOM 1395 N N . PHE A 1 175 ? 17.270 6.436 -9.997 1.00 51.56 175 PHE A N 1
ATOM 1396 C CA . PHE A 1 175 ? 16.438 5.362 -9.440 1.00 51.56 175 PHE A CA 1
ATOM 1397 C C . PHE A 1 175 ? 16.053 5.704 -7.995 1.00 51.56 175 PHE A C 1
ATOM 1399 O O . PHE A 1 175 ? 16.815 5.477 -7.058 1.00 51.56 175 PHE A O 1
ATOM 1406 N N . PHE A 1 176 ? 14.848 6.237 -7.802 1.00 70.50 176 PHE A N 1
ATOM 1407 C CA . PHE A 1 176 ? 14.280 6.443 -6.471 1.00 70.50 176 PHE A CA 1
ATOM 1408 C C . PHE A 1 176 ? 14.139 5.118 -5.717 1.00 70.50 176 PHE A C 1
ATOM 1410 O O . PHE A 1 176 ? 13.822 4.087 -6.317 1.00 70.50 176 PHE A O 1
ATOM 1417 N N . LYS A 1 177 ? 14.308 5.158 -4.386 1.00 78.81 177 LYS A N 1
ATOM 1418 C CA . LYS A 1 177 ? 14.208 3.984 -3.493 1.00 78.81 177 LYS A CA 1
ATOM 1419 C C . LYS A 1 177 ? 12.951 3.141 -3.759 1.00 78.81 177 LYS A C 1
ATOM 1421 O O . LYS A 1 177 ? 13.017 1.917 -3.733 1.00 78.81 177 LYS A O 1
ATOM 1426 N N . PHE A 1 178 ? 11.830 3.780 -4.098 1.00 86.38 178 PHE A N 1
ATOM 1427 C CA . PHE A 1 178 ? 10.580 3.089 -4.426 1.00 86.38 178 PHE A CA 1
ATOM 1428 C C . PHE A 1 178 ? 10.579 2.400 -5.797 1.00 86.38 178 PHE A C 1
ATOM 1430 O O . PHE A 1 178 ? 10.048 1.301 -5.925 1.00 86.38 178 PHE A O 1
ATOM 1437 N N . ASN A 1 179 ? 11.217 2.985 -6.814 1.00 88.38 179 ASN A N 1
ATOM 1438 C CA . ASN A 1 179 ? 11.374 2.322 -8.113 1.00 88.38 179 ASN A CA 1
ATOM 1439 C C . ASN A 1 179 ? 12.263 1.077 -7.974 1.00 88.38 179 ASN A C 1
ATOM 1441 O O . ASN A 1 179 ? 12.017 0.056 -8.612 1.00 88.38 179 ASN A O 1
ATOM 1445 N N . VAL A 1 180 ? 13.284 1.150 -7.109 1.00 90.62 180 VAL A N 1
ATOM 1446 C CA . VAL A 1 180 ? 14.104 -0.017 -6.762 1.00 90.62 180 VAL A CA 1
ATOM 1447 C C . VAL A 1 180 ? 13.257 -1.080 -6.066 1.00 90.62 180 VAL A C 1
ATOM 1449 O O . VAL A 1 180 ? 13.352 -2.241 -6.446 1.00 90.62 180 VAL A O 1
ATOM 1452 N N . ALA A 1 181 ? 12.387 -0.694 -5.129 1.00 92.56 181 ALA A N 1
ATOM 1453 C CA . ALA A 1 181 ? 11.482 -1.619 -4.448 1.00 92.56 181 ALA A CA 1
ATOM 1454 C C . ALA A 1 181 ? 10.566 -2.376 -5.429 1.00 92.56 181 ALA A C 1
ATOM 1456 O O . ALA A 1 181 ? 10.444 -3.594 -5.333 1.00 92.56 181 ALA A O 1
ATOM 1457 N N . LEU A 1 182 ? 9.985 -1.688 -6.422 1.00 91.38 182 LEU A N 1
ATOM 1458 C CA . LEU A 1 182 ? 9.201 -2.352 -7.472 1.00 91.38 182 LEU A CA 1
ATOM 1459 C C . LEU A 1 182 ? 10.045 -3.332 -8.283 1.00 91.38 182 LEU A C 1
ATOM 1461 O O . LEU A 1 182 ? 9.636 -4.468 -8.499 1.00 91.38 182 LEU A O 1
ATOM 1465 N N . ARG A 1 183 ? 11.256 -2.924 -8.677 1.00 91.31 183 ARG A N 1
ATOM 1466 C CA . ARG A 1 183 ? 12.186 -3.802 -9.396 1.00 91.31 183 ARG A CA 1
ATOM 1467 C C . ARG A 1 183 ? 12.536 -5.052 -8.585 1.00 91.31 183 ARG A C 1
ATOM 1469 O O . ARG A 1 183 ? 12.686 -6.118 -9.173 1.00 91.31 183 ARG A O 1
ATOM 1476 N N . VAL A 1 184 ? 12.686 -4.927 -7.266 1.00 93.75 184 VAL A N 1
ATOM 1477 C CA . VAL A 1 184 ? 12.908 -6.064 -6.359 1.00 93.75 184 VAL A CA 1
ATOM 1478 C C . VAL A 1 184 ? 11.694 -6.991 -6.369 1.00 93.75 184 VAL A C 1
ATOM 1480 O O . VAL A 1 184 ? 11.873 -8.176 -6.636 1.00 93.75 184 VAL A O 1
ATOM 1483 N N . SER A 1 185 ? 10.471 -6.472 -6.214 1.00 94.56 185 SER A N 1
ATOM 1484 C CA . SER A 1 185 ? 9.260 -7.305 -6.309 1.00 94.56 185 SER A CA 1
ATOM 1485 C C . SER A 1 185 ? 9.162 -8.043 -7.644 1.00 94.56 185 SER A C 1
ATOM 1487 O O . SER A 1 185 ? 8.905 -9.241 -7.643 1.00 94.56 185 SER A O 1
ATOM 1489 N N . CYS A 1 186 ? 9.455 -7.382 -8.771 1.00 91.50 186 CYS A N 1
ATOM 1490 C CA . CYS A 1 186 ? 9.452 -8.034 -10.084 1.00 91.50 186 CYS A CA 1
ATOM 1491 C C . CYS A 1 186 ? 10.494 -9.156 -10.195 1.00 91.50 186 CYS A C 1
ATOM 1493 O O . CYS A 1 186 ? 10.226 -10.182 -10.808 1.00 91.50 186 CYS A O 1
ATOM 1495 N N . ARG A 1 187 ? 11.689 -8.975 -9.615 1.00 93.88 187 ARG A N 1
ATOM 1496 C CA . ARG A 1 187 ? 12.761 -9.987 -9.651 1.00 93.88 187 ARG A CA 1
ATOM 1497 C C . ARG A 1 187 ? 12.443 -11.216 -8.808 1.00 93.88 187 ARG A C 1
ATOM 1499 O O . ARG A 1 187 ? 12.851 -12.308 -9.180 1.00 93.88 187 ARG A O 1
ATOM 1506 N N . HIS A 1 188 ? 11.763 -11.026 -7.682 1.00 93.06 188 HIS A N 1
ATOM 1507 C CA . HIS A 1 188 ? 11.441 -12.104 -6.748 1.00 93.06 188 HIS A CA 1
ATOM 1508 C C . HIS A 1 188 ? 10.029 -12.677 -6.925 1.00 93.06 188 HIS A C 1
ATOM 1510 O O . HIS A 1 188 ? 9.699 -13.663 -6.276 1.00 93.06 188 HIS A O 1
ATOM 1516 N N . GLY A 1 189 ? 9.197 -12.084 -7.786 1.00 93.25 189 GLY A N 1
ATOM 1517 C CA . GLY A 1 189 ? 7.807 -12.505 -7.976 1.00 93.25 189 GLY A CA 1
ATOM 1518 C C . GLY A 1 189 ? 6.901 -12.174 -6.786 1.00 93.25 189 GLY A C 1
ATOM 1519 O O . GLY A 1 189 ? 5.918 -12.870 -6.555 1.00 93.25 189 GLY A O 1
ATOM 1520 N N . TYR A 1 190 ? 7.225 -11.140 -6.002 1.00 95.69 190 TYR A N 1
ATOM 1521 C CA . TYR A 1 190 ? 6.413 -10.776 -4.840 1.00 95.69 190 TYR A CA 1
ATOM 1522 C C . TYR A 1 190 ? 5.079 -10.147 -5.254 1.00 95.69 190 TYR A C 1
ATOM 1524 O O . TYR A 1 190 ? 5.057 -9.300 -6.154 1.00 95.69 190 TYR A O 1
ATOM 1532 N N . PRO A 1 191 ? 3.971 -10.491 -4.572 1.00 95.69 191 PRO A N 1
ATOM 1533 C CA . PRO A 1 191 ? 2.669 -9.924 -4.882 1.00 95.69 191 PRO A CA 1
ATOM 1534 C C . PRO A 1 191 ? 2.621 -8.439 -4.506 1.00 95.69 191 PRO A C 1
ATOM 1536 O O . PRO A 1 191 ? 3.004 -8.039 -3.403 1.00 95.69 191 PRO A O 1
ATOM 1539 N N . VAL A 1 192 ? 2.091 -7.624 -5.419 1.00 95.69 192 VAL A N 1
ATOM 1540 C CA . VAL A 1 192 ? 1.923 -6.176 -5.248 1.00 95.69 192 VAL A CA 1
ATOM 1541 C C . VAL A 1 192 ? 0.433 -5.854 -5.251 1.00 95.69 192 VAL A C 1
ATOM 1543 O O . VAL A 1 192 ? -0.252 -6.088 -6.244 1.00 95.69 192 VAL A O 1
ATOM 1546 N N . ARG A 1 193 ? -0.088 -5.294 -4.153 1.00 96.06 193 ARG A N 1
ATOM 1547 C CA . ARG A 1 193 ? -1.486 -4.833 -4.109 1.00 96.06 193 ARG A CA 1
ATOM 1548 C C . ARG A 1 193 ? -1.667 -3.611 -5.008 1.00 96.06 193 ARG A C 1
ATOM 1550 O O . ARG A 1 193 ? -0.827 -2.711 -5.009 1.00 96.06 193 ARG A O 1
ATOM 1557 N N . VAL A 1 194 ? -2.785 -3.539 -5.720 1.00 93.44 194 VAL A N 1
ATOM 1558 C CA . VAL A 1 194 ? -3.086 -2.434 -6.638 1.00 93.44 194 VAL A CA 1
ATOM 1559 C C . VAL A 1 194 ? -4.323 -1.698 -6.150 1.00 93.44 194 VAL A C 1
ATOM 1561 O O . VAL A 1 194 ? -5.382 -2.295 -5.983 1.00 93.44 194 VAL A O 1
ATOM 1564 N N . VAL A 1 195 ? -4.193 -0.390 -5.939 1.00 92.06 195 VAL A N 1
ATOM 1565 C CA . VAL A 1 195 ? -5.318 0.503 -5.646 1.00 92.06 195 VAL A CA 1
ATOM 1566 C C . VAL A 1 195 ? -5.575 1.368 -6.867 1.00 92.06 195 VAL A C 1
ATOM 1568 O O . VAL A 1 195 ? -4.688 2.093 -7.314 1.00 92.06 195 VAL A O 1
ATOM 1571 N N . ARG A 1 196 ? -6.796 1.321 -7.394 1.00 89.00 196 ARG A N 1
ATOM 1572 C CA . ARG A 1 196 ? -7.230 2.192 -8.488 1.00 89.00 196 ARG A CA 1
ATOM 1573 C C . ARG A 1 196 ? -8.005 3.368 -7.928 1.00 89.00 196 ARG A C 1
ATOM 1575 O O . ARG A 1 196 ? -8.944 3.181 -7.162 1.00 89.00 196 ARG A O 1
ATOM 1582 N N . ASN A 1 197 ? -7.598 4.577 -8.290 1.00 79.69 197 ASN A N 1
ATOM 1583 C CA . ASN A 1 197 ? -8.374 5.763 -7.981 1.00 79.69 197 ASN A CA 1
ATOM 1584 C C . ASN A 1 197 ? -9.443 5.951 -9.057 1.00 79.69 197 ASN A C 1
ATOM 1586 O O . ASN A 1 197 ? -9.120 6.022 -10.243 1.00 79.69 197 ASN A O 1
ATOM 1590 N N . ILE A 1 198 ? -10.696 6.071 -8.634 1.00 68.69 198 ILE A N 1
ATOM 1591 C CA . ILE A 1 198 ? -11.792 6.444 -9.520 1.00 68.69 198 ILE A CA 1
ATOM 1592 C C . ILE A 1 198 ? -11.712 7.961 -9.673 1.00 68.69 198 ILE A C 1
ATOM 1594 O O . ILE A 1 198 ? -12.160 8.719 -8.815 1.00 68.69 198 ILE A O 1
ATOM 1598 N N . VAL A 1 199 ? -11.093 8.423 -10.755 1.00 57.03 199 VAL A N 1
ATOM 1599 C CA . VAL A 1 199 ? -11.381 9.773 -11.242 1.00 57.03 199 VAL A CA 1
ATOM 1600 C C . VAL A 1 199 ? -12.806 9.683 -11.776 1.00 57.03 199 VAL A C 1
ATOM 1602 O O . VAL A 1 199 ? -13.021 8.898 -12.694 1.00 57.03 199 VAL A O 1
ATOM 1605 N N . GLU A 1 200 ? -13.770 10.376 -11.155 1.00 39.56 200 GLU A N 1
ATOM 1606 C CA . GLU A 1 200 ? -15.167 10.415 -11.615 1.00 39.56 200 GLU A CA 1
ATOM 1607 C C . GLU A 1 200 ? -15.200 10.583 -13.138 1.00 39.56 200 GLU A C 1
ATOM 1609 O O . GLU A 1 200 ? -14.926 11.657 -13.675 1.00 39.56 200 GLU A O 1
ATOM 1614 N N . LEU A 1 201 ? -15.517 9.501 -13.840 1.00 38.53 201 LEU A N 1
ATOM 1615 C CA . LEU A 1 201 ? -16.119 9.585 -15.152 1.00 38.53 201 LEU A CA 1
ATOM 1616 C C . LEU A 1 201 ? -17.625 9.476 -14.906 1.00 38.53 201 LEU A C 1
ATOM 1618 O O . LEU A 1 201 ? -18.029 8.675 -14.056 1.00 38.53 201 LEU A O 1
ATOM 1622 N N . PRO A 1 202 ? -18.453 10.298 -15.574 1.00 32.75 202 PRO A N 1
ATOM 1623 C CA . PRO A 1 202 ? -19.898 10.220 -15.415 1.00 32.75 202 PRO A CA 1
ATOM 1624 C C . PRO A 1 202 ? -20.350 8.774 -15.638 1.00 32.75 202 PRO A C 1
ATOM 1626 O O . PRO A 1 202 ? -19.928 8.133 -16.600 1.00 32.75 202 PRO A O 1
ATOM 1629 N N . TYR A 1 203 ? -21.161 8.262 -14.71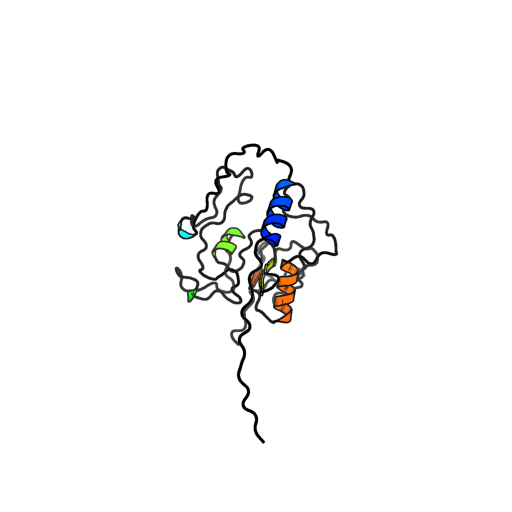3 1.00 33.31 203 TYR A N 1
ATOM 1630 C CA . TYR A 1 203 ? -21.776 6.945 -14.822 1.00 33.31 203 TYR A CA 1
ATOM 1631 C C . TYR A 1 203 ? -22.594 6.890 -16.120 1.00 33.31 203 TYR A C 1
ATOM 1633 O O . TYR A 1 203 ? -23.542 7.656 -16.274 1.00 33.31 203 TYR A O 1
ATOM 1641 N N . GLU A 1 204 ? -22.224 6.010 -17.049 1.00 39.56 204 GLU A N 1
ATOM 1642 C CA . GLU A 1 204 ? -23.041 5.674 -18.216 1.00 39.56 204 GLU A CA 1
ATOM 1643 C C . GLU A 1 204 ? -23.114 4.159 -18.390 1.00 39.56 204 GLU A C 1
ATOM 1645 O O . GLU A 1 204 ? -22.141 3.441 -18.160 1.00 39.56 204 GLU A O 1
ATOM 1650 N N . GLU A 1 205 ? -24.292 3.696 -18.803 1.00 40.56 205 GLU A N 1
ATOM 1651 C CA . GLU A 1 205 ? -24.726 2.294 -18.790 1.00 40.56 205 GLU A CA 1
ATOM 1652 C C . GLU A 1 205 ? -23.998 1.370 -19.783 1.00 40.56 205 GLU A C 1
ATOM 1654 O O . GLU A 1 205 ? -24.296 0.180 -19.815 1.00 40.56 205 GLU A O 1
ATOM 1659 N N . ASP A 1 206 ? -23.039 1.855 -20.580 1.00 44.59 206 ASP A N 1
ATOM 1660 C CA . ASP A 1 206 ? -22.488 1.058 -21.682 1.00 44.59 206 ASP A CA 1
ATOM 1661 C C . ASP A 1 206 ? -20.961 1.191 -21.833 1.00 44.59 206 ASP A C 1
ATOM 1663 O O . ASP A 1 206 ? -20.429 2.084 -22.501 1.00 44.59 206 ASP A O 1
ATOM 1667 N N . PHE A 1 207 ? -20.243 0.259 -21.196 1.00 44.97 207 PHE A N 1
ATOM 1668 C CA . PHE A 1 207 ? -18.776 0.168 -21.189 1.00 44.97 207 PHE A CA 1
ATOM 1669 C C . PHE A 1 207 ? -18.158 -0.130 -22.570 1.00 44.97 207 PHE A C 1
ATOM 1671 O O . PHE A 1 207 ? -16.958 0.079 -22.749 1.00 44.97 207 PHE A O 1
ATOM 1678 N N . ASP A 1 208 ? -18.943 -0.594 -23.548 1.00 47.28 208 ASP A N 1
ATOM 1679 C CA . ASP A 1 208 ? -18.432 -1.025 -24.858 1.00 47.28 208 ASP A CA 1
ATOM 1680 C C . ASP A 1 208 ? -18.317 0.105 -25.896 1.00 47.28 208 ASP A C 1
ATOM 1682 O O . ASP A 1 208 ? -17.669 -0.057 -26.932 1.00 47.28 208 ASP A O 1
ATOM 1686 N N . LYS A 1 209 ? -18.916 1.278 -25.647 1.00 40.06 209 LYS A N 1
ATOM 1687 C CA . LYS A 1 209 ? -19.124 2.287 -26.704 1.00 40.06 209 LYS A CA 1
ATOM 1688 C C . LYS A 1 209 ? -18.107 3.426 -26.757 1.00 40.06 209 LYS A C 1
ATOM 1690 O O . LYS A 1 209 ? -18.153 4.229 -27.689 1.00 40.06 209 LYS A O 1
ATOM 1695 N N . ARG A 1 210 ? -17.136 3.500 -25.840 1.00 40.56 210 ARG A N 1
ATOM 1696 C CA . ARG A 1 210 ? -16.007 4.443 -25.961 1.00 40.56 210 ARG A CA 1
ATOM 1697 C C . ARG A 1 210 ? -14.666 3.757 -25.711 1.00 40.56 210 ARG A C 1
ATOM 1699 O O . ARG A 1 210 ? -14.482 3.049 -24.729 1.00 40.56 210 ARG A O 1
ATOM 1706 N N . LYS A 1 211 ? -13.695 4.038 -26.590 1.00 42.69 211 LYS A N 1
ATOM 1707 C CA . LYS A 1 211 ? -12.261 3.781 -26.377 1.00 42.69 211 LYS A CA 1
ATOM 1708 C C . LYS A 1 211 ? -11.756 4.668 -25.228 1.00 42.69 211 LYS A C 1
ATOM 1710 O O . LYS A 1 211 ? -11.181 5.723 -25.467 1.00 42.69 211 LYS A O 1
ATOM 1715 N N . ILE A 1 212 ? -12.031 4.265 -23.992 1.00 42.19 212 ILE A N 1
ATOM 1716 C CA . ILE A 1 212 ? -11.489 4.878 -22.775 1.00 42.19 212 ILE A CA 1
ATOM 1717 C C . ILE A 1 212 ? -10.204 4.123 -22.417 1.00 42.19 212 ILE A C 1
ATOM 1719 O O . ILE A 1 212 ? -10.165 2.893 -22.479 1.00 42.19 212 ILE A O 1
ATOM 1723 N N . THR A 1 213 ? -9.141 4.859 -22.095 1.00 46.16 213 THR A N 1
ATOM 1724 C CA . THR A 1 213 ? -7.783 4.333 -21.862 1.00 46.16 213 THR A CA 1
ATOM 1725 C C . THR A 1 213 ? -7.596 3.655 -20.504 1.00 46.16 213 THR A C 1
ATOM 1727 O O . THR A 1 213 ? -6.582 2.998 -20.294 1.00 46.16 213 THR A O 1
ATOM 1730 N N . THR A 1 214 ? -8.565 3.771 -19.594 1.00 43.12 214 THR A N 1
ATOM 1731 C CA . THR A 1 214 ? -8.550 3.104 -18.289 1.00 43.12 214 THR A CA 1
ATOM 1732 C C . THR A 1 214 ? -9.753 2.171 -18.147 1.00 43.12 214 THR A C 1
ATOM 1734 O O . THR A 1 214 ? -10.834 2.547 -17.697 1.00 43.12 214 THR A O 1
ATOM 1737 N N . LYS A 1 215 ? -9.562 0.913 -18.553 1.00 40.81 215 LYS A N 1
ATOM 1738 C CA . LYS A 1 215 ? -10.552 -0.172 -18.466 1.00 40.81 215 LYS A CA 1
ATOM 1739 C C . LYS A 1 215 ? -10.474 -0.885 -17.115 1.00 40.81 215 LYS A C 1
ATOM 1741 O O . LYS A 1 215 ? -10.272 -2.096 -17.052 1.00 40.81 215 LYS A O 1
ATOM 1746 N N . ALA A 1 216 ? -10.615 -0.147 -16.019 1.00 36.44 216 ALA A N 1
ATOM 1747 C CA . ALA A 1 216 ? -10.566 -0.723 -14.680 1.00 36.44 216 ALA A CA 1
ATOM 1748 C C . ALA A 1 216 ? -11.780 -1.642 -14.422 1.00 36.44 216 ALA A C 1
ATOM 1750 O O . ALA A 1 216 ? -12.807 -1.204 -13.910 1.00 36.44 216 ALA A O 1
ATOM 1751 N N . ARG A 1 217 ? -11.667 -2.932 -14.765 1.00 31.08 217 ARG A N 1
ATOM 1752 C CA . ARG A 1 217 ? -12.523 -3.986 -14.201 1.00 31.08 217 ARG A CA 1
ATOM 1753 C C . ARG A 1 217 ? -12.025 -4.326 -12.787 1.00 31.08 217 ARG A C 1
ATOM 1755 O O . ARG A 1 217 ? -10.815 -4.255 -12.549 1.00 31.08 217 ARG A O 1
ATOM 1762 N N . PRO A 1 218 ? -12.904 -4.703 -11.840 1.00 31.89 218 PRO A N 1
ATOM 1763 C CA . PRO A 1 218 ? -12.472 -5.270 -10.566 1.00 31.89 218 PRO A CA 1
ATOM 1764 C C . PRO A 1 218 ? -11.565 -6.479 -10.840 1.00 31.89 218 PRO A C 1
ATOM 1766 O O . PRO A 1 218 ? -11.992 -7.429 -11.494 1.00 31.89 218 PRO A O 1
ATOM 1769 N N . CYS A 1 219 ? -10.305 -6.428 -10.399 1.00 33.12 219 CYS A N 1
ATOM 1770 C CA . CYS A 1 219 ? -9.373 -7.546 -10.558 1.00 33.12 219 CYS A CA 1
ATOM 1771 C C . CYS A 1 219 ? -9.846 -8.722 -9.705 1.00 33.12 219 CYS A C 1
ATOM 1773 O O . CYS A 1 219 ? -9.548 -8.750 -8.516 1.00 33.12 219 CYS A O 1
ATOM 1775 N N . GLN A 1 220 ? -10.526 -9.705 -10.296 1.00 25.08 220 GLN A N 1
ATOM 1776 C CA . GLN A 1 220 ? -10.612 -11.035 -9.699 1.00 25.08 220 GLN A CA 1
ATOM 1777 C C . GLN A 1 220 ? -9.179 -11.557 -9.531 1.00 25.08 220 GLN A C 1
ATOM 1779 O O . GLN A 1 220 ? -8.466 -11.738 -10.515 1.00 25.08 220 GLN A O 1
ATOM 1784 N N . MET A 1 221 ? -8.722 -11.739 -8.291 1.00 25.73 221 MET A N 1
ATOM 1785 C CA . MET A 1 221 ? -7.532 -12.551 -8.059 1.00 25.73 221 MET A CA 1
ATOM 1786 C C . MET A 1 221 ? -7.949 -14.010 -8.212 1.00 25.73 221 MET A C 1
ATOM 1788 O O . MET A 1 221 ? -8.887 -14.452 -7.549 1.00 25.73 221 MET A O 1
ATOM 1792 N N . ASN A 1 222 ? -7.259 -14.734 -9.093 1.00 27.14 222 ASN A N 1
ATOM 1793 C CA . ASN A 1 222 ? -7.370 -16.182 -9.189 1.00 27.14 222 ASN A CA 1
ATOM 1794 C C . ASN A 1 222 ? -7.073 -16.784 -7.812 1.00 27.14 222 ASN A C 1
ATOM 1796 O O . ASN A 1 222 ? -6.025 -16.521 -7.225 1.00 27.14 222 ASN A O 1
ATOM 1800 N N . SER A 1 223 ? -8.014 -17.571 -7.302 1.00 26.59 223 SER A N 1
ATOM 1801 C CA . SER A 1 223 ? -7.974 -18.228 -5.993 1.00 26.59 223 SER A CA 1
ATOM 1802 C C . SER A 1 223 ? -7.044 -19.444 -5.938 1.00 26.59 223 SER A C 1
ATOM 1804 O O . SER A 1 223 ? -7.229 -20.312 -5.093 1.00 26.59 223 SER A O 1
ATOM 1806 N N . GLU A 1 224 ? -6.068 -19.543 -6.835 1.00 30.17 224 GLU A N 1
ATOM 1807 C CA . GLU A 1 224 ? -5.192 -20.707 -6.941 1.00 30.17 224 GLU A CA 1
ATOM 1808 C C . GLU A 1 224 ? -3.751 -20.258 -7.179 1.00 30.17 224 GLU A C 1
ATOM 1810 O O . GLU A 1 224 ? -3.379 -20.004 -8.319 1.00 30.17 224 GLU A O 1
ATOM 1815 N N . TYR A 1 225 ? -2.982 -20.138 -6.090 1.00 34.47 225 TYR A N 1
ATOM 1816 C CA . TYR A 1 225 ? -1.558 -20.485 -5.973 1.00 34.47 225 TYR A CA 1
ATOM 1817 C C . TYR A 1 225 ? -1.208 -20.692 -4.498 1.00 34.47 225 TYR A C 1
ATOM 1819 O O . TYR A 1 225 ? -1.585 -19.824 -3.678 1.00 34.47 225 TYR A O 1
#

Mean predicted aligned error: 16.15 Å

Solvent-accessible surface area (backbone atoms only — not comparable to full-atom values): 14625 Å² total; per-residue (Å²): 141,84,87,86,86,81,86,79,86,83,79,86,82,84,77,72,71,64,63,57,51,54,54,53,53,63,62,68,71,56,78,85,72,78,76,74,82,67,75,81,81,81,78,87,80,77,56,59,88,78,38,53,84,51,68,42,71,54,96,83,44,88,49,77,71,77,77,47,40,44,70,29,26,59,63,40,70,68,60,98,83,52,60,54,81,52,47,32,87,33,17,80,84,80,54,65,34,62,60,83,78,73,81,60,96,44,49,55,55,33,23,22,62,51,69,43,61,54,68,79,58,49,59,37,48,40,53,89,82,19,22,32,17,40,48,50,66,82,85,49,92,79,48,38,34,65,37,89,53,65,48,80,71,72,74,58,56,51,82,46,76,88,84,48,94,77,65,93,64,70,56,94,80,68,83,39,56,44,51,41,0,43,54,42,13,66,74,72,69,51,49,58,34,78,44,75,56,82,72,89,65,84,91,67,99,57,84,86,80,58,99,63,71,67,44,77,54,77,66,78,73,78,95,78,132

InterPro domains:
  IPR003105 SRA-YDG [PF02182] (97-198)
  IPR003105 SRA-YDG [PS51015] (93-225)
  IPR003105 SRA-YDG [SM00466] (88-220)
  IPR015947 PUA-like superfamily [SSF88697] (67-201)
  IPR036987 SRA-YDG superfamily [G3DSA:2.30.280.10] (65-216)
  IPR045134 UHRF1/2-like [PTHR14140] (43-198)